Protein AF-A0A956CFT5-F1 (afdb_monomer_lite)

Structure (mmCIF, N/CA/C/O backbone):
data_AF-A0A956CFT5-F1
#
_entry.id   AF-A0A956CFT5-F1
#
loop_
_atom_site.group_PDB
_atom_site.id
_atom_site.type_symbol
_atom_site.label_atom_id
_atom_site.label_alt_id
_atom_site.label_comp_id
_atom_site.label_asym_id
_atom_site.label_entity_id
_atom_site.label_seq_id
_atom_site.pdbx_PDB_ins_code
_atom_site.Cartn_x
_atom_site.Cartn_y
_atom_site.Cartn_z
_atom_site.occupancy
_atom_site.B_iso_or_equiv
_atom_site.auth_seq_id
_atom_site.auth_comp_id
_atom_site.auth_asym_id
_atom_site.auth_atom_id
_atom_site.pdbx_PDB_model_num
ATOM 1 N N . MET A 1 1 ? 71.620 28.939 45.211 1.00 39.12 1 MET A N 1
ATOM 2 C CA . MET A 1 1 ? 72.894 28.259 44.892 1.00 39.12 1 MET A CA 1
ATOM 3 C C . MET A 1 1 ? 72.679 27.298 43.719 1.00 39.12 1 MET A C 1
ATOM 5 O O . MET A 1 1 ? 71.856 26.407 43.816 1.00 39.12 1 MET A O 1
ATOM 9 N N . THR A 1 2 ? 73.331 27.603 42.591 1.00 39.38 2 THR A N 1
ATOM 10 C CA . THR A 1 2 ? 73.933 26.722 41.553 1.00 39.38 2 THR A CA 1
ATOM 11 C C . THR A 1 2 ? 73.369 25.329 41.174 1.00 39.38 2 THR A C 1
ATOM 13 O O . THR A 1 2 ? 73.430 24.414 41.980 1.00 39.38 2 THR A O 1
ATOM 16 N N . LYS A 1 3 ? 73.064 25.194 39.857 1.00 40.56 3 LYS A N 1
ATOM 17 C CA . LYS A 1 3 ? 73.372 24.129 38.839 1.00 40.56 3 LYS A CA 1
ATOM 18 C C . LYS A 1 3 ? 73.088 22.643 39.191 1.00 40.56 3 LYS A C 1
ATOM 20 O O . LYS A 1 3 ? 73.521 22.166 40.221 1.00 40.56 3 LYS A O 1
ATOM 25 N N . LYS A 1 4 ? 72.547 21.799 38.286 1.00 40.00 4 LYS A N 1
ATOM 26 C CA . LYS A 1 4 ? 73.191 21.368 37.018 1.00 40.00 4 LYS A CA 1
ATOM 27 C C . LYS A 1 4 ? 72.292 20.419 36.170 1.00 40.00 4 LYS A C 1
ATOM 29 O O . LYS A 1 4 ? 71.708 19.519 36.747 1.00 40.00 4 LYS A O 1
ATOM 34 N N . SER A 1 5 ? 72.346 20.591 34.831 1.00 38.38 5 SER A N 1
ATOM 35 C CA . SER A 1 5 ? 72.225 19.630 33.681 1.00 38.38 5 SER A CA 1
ATOM 36 C C . SER A 1 5 ? 71.056 18.628 33.572 1.00 38.38 5 SER A C 1
ATOM 38 O O . SER A 1 5 ? 70.569 18.142 34.569 1.00 38.38 5 SER A O 1
ATOM 40 N N . ALA A 1 6 ? 70.647 18.100 32.409 1.00 41.47 6 ALA A N 1
ATOM 41 C CA . ALA A 1 6 ? 70.744 18.426 30.978 1.00 41.47 6 ALA A CA 1
ATOM 42 C C . ALA A 1 6 ? 69.956 17.342 30.189 1.00 41.47 6 ALA A C 1
ATOM 44 O O . ALA A 1 6 ? 69.995 16.177 30.564 1.00 41.47 6 ALA A O 1
ATOM 45 N N . ARG A 1 7 ? 69.414 17.737 29.021 1.00 32.84 7 ARG A N 1
ATOM 46 C CA . ARG A 1 7 ? 69.274 16.958 27.762 1.00 32.84 7 ARG A CA 1
ATOM 47 C C . ARG A 1 7 ? 68.104 15.960 27.591 1.00 32.84 7 ARG A C 1
ATOM 49 O O . ARG A 1 7 ? 68.035 14.938 28.255 1.00 32.84 7 ARG A O 1
ATOM 56 N N . GLY A 1 8 ? 67.307 16.193 26.534 1.00 30.38 8 GLY A N 1
ATOM 57 C CA . GLY A 1 8 ? 66.560 15.144 25.819 1.00 30.38 8 GLY A CA 1
ATOM 58 C C . GLY A 1 8 ? 65.235 15.572 25.166 1.00 30.38 8 GLY A C 1
ATOM 59 O O . GLY A 1 8 ? 64.209 15.488 25.817 1.00 30.38 8 GLY A O 1
ATOM 60 N N . SER A 1 9 ? 65.302 16.023 23.900 1.00 32.00 9 SER A N 1
ATOM 61 C CA . SER A 1 9 ? 64.362 15.902 22.748 1.00 32.00 9 SER A CA 1
ATOM 62 C C . SER A 1 9 ? 62.888 15.480 22.963 1.00 32.00 9 SER A C 1
ATOM 64 O O . SER A 1 9 ? 62.610 14.575 23.726 1.00 32.00 9 SER A O 1
ATOM 66 N N . ALA A 1 10 ? 61.868 15.890 22.200 1.00 35.06 10 ALA A N 1
ATOM 67 C CA . ALA A 1 10 ? 61.675 16.794 21.064 1.00 35.06 10 ALA A CA 1
ATOM 68 C C . ALA A 1 10 ? 60.151 16.864 20.757 1.00 35.06 10 ALA A C 1
ATOM 70 O O . ALA A 1 10 ? 59.384 16.014 21.198 1.00 35.06 10 ALA A O 1
ATOM 71 N N . LYS A 1 11 ? 59.772 17.818 19.889 1.00 31.91 11 LYS A N 1
ATOM 72 C CA . LYS A 1 11 ? 58.482 18.016 19.181 1.00 31.91 11 LYS A CA 1
ATOM 73 C C . LYS A 1 11 ? 57.344 18.721 19.941 1.00 31.91 11 LYS A C 1
ATOM 75 O O . LYS A 1 11 ? 56.428 18.106 20.475 1.00 31.91 11 LYS A O 1
ATOM 80 N N . LYS A 1 12 ? 57.311 20.054 19.791 1.00 34.25 12 LYS A N 1
ATOM 81 C CA . LYS A 1 12 ? 56.093 20.881 19.867 1.00 34.25 12 LYS A CA 1
ATOM 82 C C . LYS A 1 12 ? 55.749 21.475 18.494 1.00 34.25 12 LYS A C 1
ATOM 84 O O . LYS A 1 12 ? 56.611 22.010 17.805 1.00 34.25 12 LYS A O 1
ATOM 89 N N . LYS A 1 13 ? 54.461 21.363 18.149 1.00 35.88 13 LYS A N 1
ATOM 90 C CA . LYS A 1 13 ? 53.711 22.113 17.118 1.00 35.88 13 LYS A CA 1
ATOM 91 C C . LYS A 1 13 ? 53.771 23.625 17.410 1.00 35.88 13 LYS A C 1
ATOM 93 O O . LYS A 1 13 ? 53.845 23.981 18.583 1.00 35.88 13 LYS A O 1
ATOM 98 N N . LYS A 1 14 ? 53.715 24.520 16.410 1.00 36.53 14 LYS A N 1
ATOM 99 C CA . LYS A 1 14 ? 52.543 25.292 15.878 1.00 36.53 14 LYS A CA 1
ATOM 100 C C . LYS A 1 14 ? 53.122 26.587 15.201 1.00 36.53 14 LYS A C 1
ATOM 102 O O . LYS A 1 14 ? 54.312 26.815 15.380 1.00 36.53 14 LYS A O 1
ATOM 107 N N . PRO A 1 15 ? 52.348 27.532 14.619 1.00 48.38 15 PRO A N 1
ATOM 108 C CA . PRO A 1 15 ? 51.483 27.495 13.432 1.00 48.38 15 PRO A CA 1
ATOM 109 C C . PRO A 1 15 ? 51.755 28.692 12.458 1.00 48.38 15 PRO A C 1
ATOM 111 O O . PRO A 1 15 ? 52.671 29.476 12.659 1.00 48.38 15 PRO A O 1
ATOM 114 N N . ALA A 1 16 ? 50.840 28.861 11.494 1.00 36.28 16 ALA A N 1
ATOM 115 C CA . ALA A 1 16 ? 50.383 30.114 10.866 1.00 36.28 16 ALA A CA 1
ATOM 116 C C . ALA A 1 16 ? 51.159 30.737 9.685 1.00 36.28 16 ALA A C 1
ATOM 118 O O . ALA A 1 16 ? 52.379 30.741 9.590 1.00 36.28 16 ALA A O 1
ATOM 119 N N . ALA A 1 17 ? 50.334 31.235 8.761 1.00 41.50 17 ALA A N 1
ATOM 120 C CA . ALA A 1 17 ? 50.618 31.730 7.426 1.00 41.50 17 ALA A CA 1
ATOM 121 C C . ALA A 1 17 ? 51.340 33.085 7.394 1.00 41.50 17 ALA A C 1
ATOM 123 O O . ALA A 1 17 ? 51.131 33.934 8.255 1.00 41.50 17 ALA A O 1
ATOM 124 N N . GLY A 1 18 ? 52.089 33.317 6.313 1.00 30.23 18 GLY A N 1
ATOM 125 C CA . GLY A 1 18 ? 52.583 34.641 5.949 1.00 30.23 18 GLY A CA 1
ATOM 126 C C . GLY A 1 18 ? 53.510 34.620 4.734 1.00 30.23 18 GLY A C 1
ATOM 127 O O . GLY A 1 18 ? 54.616 34.108 4.814 1.00 30.23 18 GLY A O 1
ATOM 128 N N . GLY A 1 19 ? 53.053 35.212 3.627 1.00 30.48 19 GLY A N 1
ATOM 129 C CA . GLY A 1 19 ? 53.890 36.045 2.753 1.00 30.48 19 GLY A CA 1
ATOM 130 C C . GLY A 1 19 ? 54.951 35.390 1.857 1.00 30.48 19 GLY A C 1
ATOM 131 O O . GLY A 1 19 ? 56.054 35.069 2.275 1.00 30.48 19 GLY A O 1
ATOM 132 N N . ALA A 1 20 ? 54.618 35.334 0.568 1.00 35.81 20 ALA A N 1
ATOM 133 C CA . ALA A 1 20 ? 55.475 35.266 -0.619 1.00 35.81 20 ALA A CA 1
ATOM 134 C C . ALA A 1 20 ? 56.958 35.686 -0.477 1.00 35.81 20 ALA A C 1
ATOM 136 O O . ALA A 1 20 ? 57.240 36.817 -0.099 1.00 35.81 20 ALA A O 1
ATOM 137 N N . LYS A 1 21 ? 57.895 34.870 -0.992 1.00 33.78 21 LYS A N 1
ATOM 138 C CA . LYS A 1 21 ? 58.578 35.052 -2.301 1.00 33.78 21 LYS A CA 1
ATOM 139 C C . LYS A 1 21 ? 59.706 34.018 -2.481 1.00 33.78 21 LYS A C 1
ATOM 141 O O . LYS A 1 21 ? 60.405 33.681 -1.538 1.00 33.78 21 LYS A O 1
ATOM 146 N N . LYS A 1 22 ? 59.927 33.636 -3.745 1.00 35.88 22 LYS A N 1
ATOM 147 C CA . LYS A 1 22 ? 61.054 32.860 -4.311 1.00 35.88 22 LYS A CA 1
ATOM 148 C C . LYS A 1 22 ? 61.059 31.340 -4.085 1.00 35.88 22 LYS A C 1
ATOM 150 O O . LYS A 1 22 ? 61.805 30.801 -3.278 1.00 35.88 22 LYS A O 1
ATOM 155 N N . ARG A 1 23 ? 60.365 30.641 -4.988 1.00 34.22 23 ARG A N 1
ATOM 156 C CA . ARG A 1 23 ? 60.845 29.373 -5.557 1.00 34.22 23 ARG A CA 1
ATOM 157 C C . ARG A 1 23 ? 60.864 29.479 -7.086 1.00 34.22 23 ARG A C 1
ATOM 159 O O . ARG A 1 23 ? 59.848 29.298 -7.742 1.00 34.22 23 ARG A O 1
ATOM 166 N N . ALA A 1 24 ? 62.032 29.818 -7.629 1.00 36.50 24 ALA A N 1
ATOM 167 C CA . ALA A 1 24 ? 62.519 29.220 -8.874 1.00 36.50 24 ALA A CA 1
ATOM 168 C C . ALA A 1 24 ? 62.968 27.792 -8.501 1.00 36.50 24 ALA A C 1
ATOM 170 O O . ALA A 1 24 ? 63.437 27.607 -7.381 1.00 36.50 24 ALA A O 1
ATOM 171 N N . SER A 1 25 ? 62.840 26.720 -9.273 1.00 35.62 25 SER A N 1
ATOM 172 C CA . SER A 1 25 ? 62.656 26.422 -10.702 1.00 35.62 25 SER A CA 1
ATOM 173 C C . SER A 1 25 ? 62.246 24.919 -10.731 1.00 35.62 25 SER A C 1
ATOM 175 O O . SER A 1 25 ? 62.555 24.200 -9.788 1.00 35.62 25 SER A O 1
ATOM 177 N N . LYS A 1 26 ? 61.501 24.314 -11.661 1.00 38.38 26 LYS A N 1
ATOM 178 C CA . LYS A 1 26 ? 61.215 24.524 -13.082 1.00 38.38 26 LYS A CA 1
ATOM 179 C C . LYS A 1 26 ? 59.723 24.266 -13.340 1.00 38.38 26 LYS A C 1
ATOM 181 O O . LYS A 1 26 ? 59.181 23.246 -12.926 1.00 38.38 26 LYS A O 1
ATOM 186 N N . ALA A 1 27 ? 59.103 25.198 -14.050 1.00 35.38 27 ALA A N 1
ATOM 187 C CA . ALA A 1 27 ? 57.767 25.101 -14.608 1.00 35.38 27 ALA A CA 1
ATOM 188 C C . ALA A 1 27 ? 57.823 24.552 -16.044 1.00 35.38 27 ALA A C 1
ATOM 190 O O . ALA A 1 27 ? 58.737 24.885 -16.796 1.00 35.38 27 ALA A O 1
ATOM 191 N N . ALA A 1 28 ? 56.802 23.790 -16.423 1.00 37.44 28 ALA A N 1
ATOM 192 C CA . ALA A 1 28 ? 56.211 23.815 -17.761 1.00 37.44 28 ALA A CA 1
ATOM 193 C C . ALA A 1 28 ? 54.685 23.845 -17.534 1.00 37.44 28 ALA A C 1
ATOM 195 O O . ALA A 1 28 ? 54.055 22.814 -17.345 1.00 37.44 28 ALA A O 1
ATOM 196 N N . THR A 1 29 ? 54.141 24.978 -17.089 1.00 38.81 29 THR A N 1
ATOM 197 C CA . THR A 1 29 ? 53.599 26.070 -17.918 1.00 38.81 29 THR A CA 1
ATOM 198 C C . THR A 1 29 ? 52.351 25.639 -18.683 1.00 38.81 29 THR A C 1
ATOM 200 O O . THR A 1 29 ? 52.402 25.192 -19.824 1.00 38.81 29 THR A O 1
ATOM 203 N N . ALA A 1 30 ? 51.205 25.856 -18.038 1.00 54.22 30 ALA A N 1
ATOM 204 C CA . ALA A 1 30 ? 49.994 26.213 -18.751 1.00 54.22 30 ALA A CA 1
ATOM 205 C C . ALA A 1 30 ? 50.189 27.574 -19.449 1.00 54.22 30 ALA A C 1
ATOM 207 O O . ALA A 1 30 ? 50.801 28.475 -18.878 1.00 54.22 30 ALA A O 1
ATOM 208 N N . LYS A 1 31 ? 49.552 27.695 -20.621 1.00 44.44 31 LYS A N 1
ATOM 209 C CA . LYS A 1 31 ? 49.334 28.861 -21.501 1.00 44.44 31 LYS A CA 1
ATOM 210 C C . LYS A 1 31 ? 50.243 29.030 -22.726 1.00 44.44 31 LYS A C 1
ATOM 212 O O . LYS A 1 31 ? 51.443 29.238 -22.635 1.00 44.44 31 LYS A O 1
ATOM 217 N N . ALA A 1 32 ? 49.507 29.147 -23.835 1.00 46.00 32 ALA A N 1
ATOM 218 C CA . ALA A 1 32 ? 49.791 29.871 -25.067 1.00 46.00 32 ALA A CA 1
ATOM 219 C C . ALA A 1 32 ? 50.786 29.222 -26.035 1.00 46.00 32 ALA A C 1
ATOM 221 O O . ALA A 1 32 ? 51.991 29.418 -25.974 1.00 46.00 32 ALA A O 1
ATOM 222 N N . GLY A 1 33 ? 50.218 28.525 -27.019 1.00 39.00 33 GLY A N 1
ATOM 223 C CA . GLY A 1 33 ? 50.943 28.045 -28.184 1.00 39.00 33 GLY A CA 1
ATOM 224 C C . GLY A 1 33 ? 50.014 27.739 -29.349 1.00 39.00 33 GLY A C 1
ATOM 225 O O . GLY A 1 33 ? 50.091 26.663 -29.926 1.00 39.00 33 GLY A O 1
ATOM 226 N N . ALA A 1 34 ? 49.148 28.683 -29.725 1.00 55.06 34 ALA A N 1
ATOM 227 C CA . ALA A 1 34 ? 48.553 28.739 -31.063 1.00 55.06 34 ALA A CA 1
ATOM 228 C C . ALA A 1 34 ? 49.637 29.025 -32.132 1.00 55.06 34 ALA A C 1
ATOM 230 O O . ALA A 1 34 ? 49.542 29.987 -32.888 1.00 55.06 34 ALA A O 1
ATOM 231 N N . ARG A 1 35 ? 50.722 28.242 -32.135 1.00 54.44 35 ARG A N 1
ATOM 232 C CA . ARG A 1 35 ? 51.881 28.339 -33.030 1.00 54.44 35 ARG A CA 1
ATOM 233 C C . ARG A 1 35 ? 52.534 26.959 -33.122 1.00 54.44 35 ARG A C 1
ATOM 235 O O . ARG A 1 35 ? 53.519 26.699 -32.442 1.00 54.44 35 ARG A O 1
ATOM 242 N N . GLY A 1 36 ? 51.955 26.055 -33.913 1.00 54.25 36 GLY A N 1
ATOM 243 C CA . GLY A 1 36 ? 52.633 24.793 -34.227 1.00 54.25 36 GLY A CA 1
ATOM 244 C C . GLY A 1 36 ? 51.762 23.637 -34.705 1.00 54.25 36 GLY A C 1
ATOM 245 O O . GLY A 1 36 ? 52.290 22.734 -35.344 1.00 54.25 36 GLY A O 1
ATOM 246 N N . THR A 1 37 ? 50.443 23.639 -34.483 1.00 55.69 37 THR A N 1
ATOM 247 C CA . THR A 1 37 ? 49.596 22.719 -35.250 1.00 55.69 37 THR A CA 1
ATOM 248 C C . THR A 1 37 ? 49.530 23.246 -36.673 1.00 55.69 37 THR A C 1
ATOM 250 O O . THR A 1 37 ? 48.948 24.300 -36.933 1.00 55.69 37 THR A O 1
ATOM 253 N N . ALA A 1 38 ? 50.190 22.531 -37.589 1.00 58.69 38 ALA A N 1
ATOM 254 C CA . ALA A 1 38 ? 50.123 22.820 -39.012 1.00 58.69 38 ALA A CA 1
ATOM 255 C C . ALA A 1 38 ? 48.646 23.043 -39.396 1.00 58.69 38 ALA A C 1
ATOM 257 O O . ALA A 1 38 ? 47.797 22.265 -38.946 1.00 58.69 38 ALA A O 1
ATOM 258 N N . PRO A 1 39 ? 48.305 24.071 -40.193 1.00 58.59 39 PRO A N 1
ATOM 259 C CA . PRO A 1 39 ? 46.919 24.431 -40.508 1.00 58.59 39 PRO A CA 1
ATOM 260 C C . PRO A 1 39 ? 46.055 23.246 -40.971 1.00 58.59 39 PRO A C 1
ATOM 262 O O . PRO A 1 39 ? 44.858 23.203 -40.703 1.00 58.59 39 PRO A O 1
ATOM 265 N N . TRP A 1 40 ? 46.671 22.242 -41.600 1.00 58.38 40 TRP A N 1
ATOM 266 C CA . TRP A 1 40 ? 46.076 20.938 -41.895 1.00 58.38 40 TRP A CA 1
ATOM 267 C C . TRP A 1 40 ? 45.468 20.269 -40.664 1.00 58.38 40 TRP A C 1
ATOM 269 O O . TRP A 1 40 ? 44.311 19.875 -40.717 1.00 58.38 40 TRP A O 1
ATOM 279 N N . VAL A 1 41 ? 46.217 20.084 -39.576 1.00 62.16 41 VAL A N 1
ATOM 280 C CA . VAL A 1 41 ? 45.814 19.258 -38.423 1.00 62.16 41 VAL A CA 1
ATOM 281 C C . VAL A 1 41 ? 44.603 19.863 -37.723 1.00 62.16 41 VAL A C 1
ATOM 283 O O . VAL A 1 41 ? 43.652 19.151 -37.413 1.00 62.16 41 VAL A O 1
ATOM 286 N N . ALA A 1 42 ? 44.586 21.188 -37.562 1.00 63.16 42 ALA A N 1
ATOM 287 C CA . ALA A 1 42 ? 43.420 21.900 -37.049 1.00 63.16 42 ALA A CA 1
ATOM 288 C C . ALA A 1 42 ? 42.211 21.763 -37.991 1.00 63.16 42 ALA A C 1
ATOM 290 O O . ALA A 1 42 ? 41.095 21.538 -37.527 1.00 63.16 42 ALA A O 1
ATOM 291 N N . ARG A 1 43 ? 42.423 21.820 -39.315 1.00 60.44 43 ARG A N 1
ATOM 292 C CA . ARG A 1 43 ? 41.359 21.611 -40.313 1.00 60.44 43 ARG A CA 1
ATOM 293 C C . ARG A 1 43 ? 40.869 20.163 -40.361 1.00 60.44 43 ARG A C 1
ATOM 295 O O . ARG A 1 43 ? 39.677 19.957 -40.533 1.00 60.44 43 ARG A O 1
ATOM 302 N N . HIS A 1 44 ? 41.731 19.171 -40.154 1.00 67.31 44 HIS A N 1
ATOM 303 C CA . HIS A 1 44 ? 41.354 17.757 -40.087 1.00 67.31 44 HIS A CA 1
ATOM 304 C C . HIS A 1 44 ? 40.595 17.444 -38.798 1.00 67.31 44 HIS A C 1
ATOM 306 O O . HIS A 1 44 ? 39.559 16.792 -38.849 1.00 67.31 44 HIS A O 1
ATOM 312 N N . ALA A 1 45 ? 41.047 17.964 -37.654 1.00 64.62 45 ALA A N 1
ATOM 313 C CA . ALA A 1 45 ? 40.331 17.840 -36.387 1.00 64.62 45 ALA A CA 1
ATOM 314 C C . ALA A 1 45 ? 38.963 18.536 -36.447 1.00 64.62 45 ALA A C 1
ATOM 316 O O . ALA A 1 45 ? 37.964 17.965 -36.019 1.00 64.62 45 ALA A O 1
ATOM 317 N N . ALA A 1 46 ? 38.890 19.727 -37.052 1.00 63.66 46 ALA A N 1
ATOM 318 C CA . ALA A 1 46 ? 37.628 20.419 -37.295 1.00 63.66 46 ALA A CA 1
ATOM 319 C C . ALA A 1 46 ? 36.729 19.659 -38.284 1.00 63.66 46 ALA A C 1
ATOM 321 O O . ALA A 1 46 ? 35.524 19.590 -38.063 1.00 63.66 46 ALA A O 1
ATOM 322 N N . LYS A 1 47 ? 37.295 19.039 -39.329 1.00 68.19 47 LYS A N 1
ATOM 323 C CA . LYS A 1 47 ? 36.561 18.215 -40.301 1.00 68.19 47 LYS A CA 1
ATOM 324 C C . LYS A 1 47 ? 35.997 16.950 -39.654 1.00 68.19 47 LYS A C 1
ATOM 326 O O . LYS A 1 47 ? 34.819 16.678 -39.830 1.00 68.19 47 LYS A O 1
ATOM 331 N N . HIS A 1 48 ? 36.773 16.241 -38.835 1.00 68.38 48 HIS A N 1
ATOM 332 C CA . HIS A 1 48 ? 36.291 15.074 -38.091 1.00 68.38 48 HIS A CA 1
ATOM 333 C C . HIS A 1 48 ? 35.285 15.449 -36.994 1.00 68.38 48 HIS A C 1
ATOM 335 O O . HIS A 1 48 ? 34.309 14.733 -36.791 1.00 68.38 48 HIS A O 1
ATOM 341 N N . ALA A 1 49 ? 35.462 16.590 -36.320 1.00 63.22 49 ALA A N 1
ATOM 342 C CA . ALA A 1 49 ? 34.484 17.100 -35.360 1.00 63.22 49 ALA A CA 1
ATOM 343 C C . ALA A 1 49 ? 33.175 17.532 -36.046 1.00 63.22 49 ALA A C 1
ATOM 345 O O . ALA A 1 49 ? 32.092 17.297 -35.510 1.00 63.22 49 ALA A O 1
ATOM 346 N N . ALA A 1 50 ? 33.257 18.127 -37.238 1.00 61.38 50 ALA A N 1
ATOM 347 C CA . ALA A 1 50 ? 32.098 18.469 -38.056 1.00 61.38 50 ALA A CA 1
ATOM 348 C C . ALA A 1 50 ? 31.402 17.215 -38.607 1.00 61.38 50 ALA A C 1
ATOM 350 O O . ALA A 1 50 ? 30.182 17.137 -38.549 1.00 61.38 50 ALA A O 1
ATOM 351 N N . GLU A 1 51 ? 32.152 16.204 -39.049 1.00 58.53 51 GLU A N 1
ATOM 352 C CA . GLU A 1 51 ? 31.625 14.926 -39.546 1.00 58.53 51 GLU A CA 1
ATOM 353 C C . GLU A 1 51 ? 30.963 14.102 -38.425 1.00 58.53 51 GLU A C 1
ATOM 355 O O . GLU A 1 51 ? 29.906 13.503 -38.622 1.00 58.53 51 GLU A O 1
ATOM 360 N N . ALA A 1 52 ? 31.520 14.135 -37.209 1.00 59.28 52 ALA A N 1
ATOM 361 C CA . ALA A 1 52 ? 30.902 13.537 -36.025 1.00 59.28 52 ALA A CA 1
ATOM 362 C C . ALA A 1 52 ? 29.601 14.254 -35.628 1.00 59.28 52 ALA A C 1
ATOM 364 O O . ALA A 1 52 ? 28.626 13.596 -35.270 1.00 59.28 52 ALA A O 1
ATOM 365 N N . ARG A 1 53 ? 29.555 15.591 -35.734 1.00 60.16 53 ARG A N 1
ATOM 366 C CA . ARG A 1 53 ? 28.322 16.370 -35.525 1.00 60.16 53 ARG A CA 1
ATOM 367 C C . ARG A 1 53 ? 27.289 16.079 -36.612 1.00 60.16 53 ARG A C 1
ATOM 369 O O . ARG A 1 53 ? 26.143 15.829 -36.270 1.00 60.16 53 ARG A O 1
ATOM 376 N N . GLN A 1 54 ? 27.701 15.996 -37.878 1.00 59.38 54 GLN A N 1
ATOM 377 C CA . GLN A 1 54 ? 26.828 15.683 -39.015 1.00 59.38 54 GLN A CA 1
ATOM 378 C C . GLN A 1 54 ? 26.211 14.282 -38.923 1.00 59.38 54 GLN A C 1
ATOM 380 O O . GLN A 1 54 ? 25.027 14.126 -39.210 1.00 59.38 54 GLN A O 1
ATOM 385 N N . ARG A 1 55 ? 26.954 13.272 -38.448 1.00 59.97 55 ARG A N 1
ATOM 386 C CA . ARG A 1 55 ? 26.389 11.936 -38.170 1.00 59.97 55 ARG A CA 1
ATOM 387 C C . ARG A 1 55 ? 25.408 11.918 -36.998 1.00 59.97 55 ARG A C 1
ATOM 389 O O . ARG A 1 55 ? 24.562 11.033 -36.952 1.00 59.97 55 ARG A O 1
ATOM 396 N N . ASN A 1 56 ? 25.526 12.858 -36.062 1.00 60.25 56 ASN A N 1
ATOM 397 C CA . ASN A 1 56 ? 24.625 12.968 -34.914 1.00 60.25 56 ASN A CA 1
ATOM 398 C C . ASN A 1 56 ? 23.368 13.802 -35.236 1.00 60.25 56 ASN A C 1
ATOM 400 O O . ASN A 1 56 ? 22.350 13.643 -34.573 1.00 60.25 56 ASN A O 1
ATOM 404 N N . THR A 1 57 ? 23.434 14.683 -36.244 1.00 61.09 57 THR A N 1
ATOM 405 C CA . THR A 1 57 ? 22.316 15.541 -36.685 1.00 61.09 57 THR A CA 1
ATOM 406 C C . THR A 1 57 ? 21.549 15.008 -37.894 1.00 61.09 57 THR A C 1
ATOM 408 O O . THR A 1 57 ? 20.473 15.520 -38.187 1.00 61.09 57 THR A O 1
ATOM 411 N N . ALA A 1 58 ? 22.075 14.025 -38.629 1.00 60.12 58 ALA A N 1
ATOM 412 C CA . ALA A 1 58 ? 21.350 13.424 -39.745 1.00 60.12 58 ALA A CA 1
ATOM 413 C C . ALA A 1 58 ? 20.183 12.552 -39.229 1.00 60.12 58 ALA A C 1
ATOM 415 O O . ALA A 1 58 ? 20.410 11.699 -38.364 1.00 60.12 58 ALA A O 1
ATOM 416 N N . PRO A 1 59 ? 18.950 12.726 -39.743 1.00 59.59 59 PRO A N 1
ATOM 417 C CA . PRO A 1 59 ? 17.831 11.862 -39.390 1.00 59.59 59 PRO A CA 1
ATOM 418 C C . PRO A 1 59 ? 18.105 10.429 -39.859 1.00 59.59 59 PRO A C 1
ATOM 420 O O . PRO A 1 59 ? 18.627 10.193 -40.950 1.00 59.59 59 PRO A O 1
ATOM 423 N N . ILE A 1 60 ? 17.799 9.469 -38.988 1.00 56.81 60 ILE A N 1
ATOM 424 C CA . ILE A 1 60 ? 18.164 8.061 -39.157 1.00 56.81 60 ILE A CA 1
ATOM 425 C C . ILE A 1 60 ? 17.413 7.479 -40.365 1.00 56.81 60 ILE A C 1
ATOM 427 O O . ILE A 1 60 ? 16.203 7.684 -40.474 1.00 56.81 60 ILE A O 1
ATOM 431 N N . PRO A 1 61 ? 18.080 6.705 -41.241 1.00 58.41 61 PRO A N 1
ATOM 432 C CA . PRO A 1 61 ? 17.396 5.990 -42.307 1.00 58.41 61 PRO A CA 1
ATOM 433 C C . PRO A 1 61 ? 16.363 5.010 -41.717 1.00 58.41 61 PRO A C 1
ATOM 435 O O . PRO A 1 61 ? 16.733 4.180 -40.869 1.00 58.41 61 PRO A O 1
ATOM 438 N N . PRO A 1 62 ? 15.086 5.078 -42.135 1.00 49.50 62 PRO A N 1
ATOM 439 C CA . PRO A 1 62 ? 14.063 4.144 -41.680 1.00 49.50 62 PRO A CA 1
ATOM 440 C C . PRO A 1 62 ? 14.455 2.715 -42.087 1.00 49.50 62 PRO A C 1
ATOM 442 O O . PRO A 1 62 ? 14.796 2.466 -43.240 1.00 49.50 62 PRO A O 1
ATOM 445 N N . GLY A 1 63 ? 14.455 1.785 -41.126 1.00 56.62 63 GLY A N 1
ATOM 446 C CA . GLY A 1 63 ? 14.783 0.368 -41.354 1.00 56.62 63 GLY A CA 1
ATOM 447 C C . GLY A 1 63 ? 16.164 -0.105 -40.875 1.00 56.62 63 GLY A C 1
ATOM 448 O O . GLY A 1 63 ? 16.483 -1.281 -41.023 1.00 56.62 63 GLY A O 1
ATOM 449 N N . SER A 1 64 ? 16.993 0.750 -40.263 1.00 64.88 64 SER A N 1
ATOM 450 C CA . SER A 1 64 ? 18.240 0.286 -39.625 1.00 64.88 64 SER A CA 1
ATOM 451 C C . SER A 1 64 ? 17.978 -0.399 -38.271 1.00 64.88 64 SER A C 1
ATOM 453 O O . SER A 1 64 ? 17.154 0.064 -37.489 1.00 64.88 64 SER A O 1
ATOM 455 N N . ALA A 1 65 ? 18.726 -1.459 -37.930 1.00 54.38 65 ALA A N 1
ATOM 456 C CA . ALA A 1 65 ? 18.601 -2.186 -36.650 1.00 54.38 65 ALA A CA 1
ATOM 457 C C . ALA A 1 65 ? 18.792 -1.301 -35.397 1.00 54.38 65 ALA A C 1
ATOM 459 O O . ALA A 1 65 ? 18.359 -1.643 -34.302 1.00 54.38 65 ALA A O 1
ATOM 460 N N . ARG A 1 66 ? 19.418 -0.126 -35.550 1.00 49.41 66 ARG A N 1
ATOM 461 C CA . ARG A 1 66 ? 19.543 0.886 -34.490 1.00 49.41 66 ARG A CA 1
ATOM 462 C C . ARG A 1 66 ? 18.260 1.684 -34.240 1.00 49.41 66 ARG A C 1
ATOM 464 O O . ARG A 1 66 ? 18.156 2.279 -33.172 1.00 49.41 66 ARG A O 1
ATOM 471 N N . ALA A 1 67 ? 17.316 1.692 -35.180 1.00 52.09 67 ALA A N 1
ATOM 472 C CA . ALA A 1 67 ? 16.014 2.337 -35.025 1.00 52.09 67 ALA A CA 1
ATOM 473 C C . ALA A 1 67 ? 15.065 1.525 -34.125 1.00 52.09 67 ALA A C 1
ATOM 475 O O . ALA A 1 67 ? 14.233 2.107 -33.445 1.00 52.09 67 ALA A O 1
ATOM 476 N N . THR A 1 68 ? 15.222 0.199 -34.066 1.00 55.12 68 THR A N 1
ATOM 477 C CA . THR A 1 68 ? 14.382 -0.694 -33.247 1.00 55.12 68 THR A CA 1
ATOM 478 C C .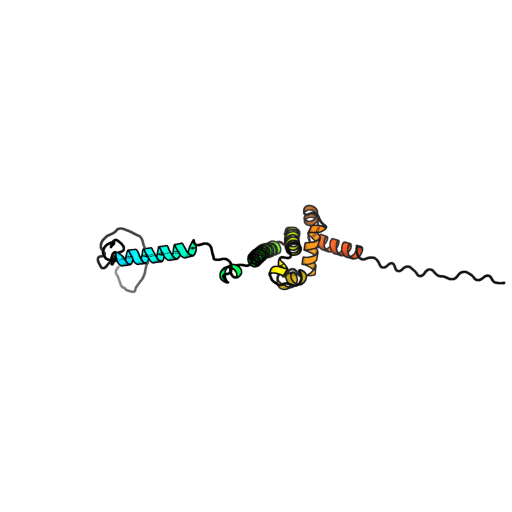 THR A 1 68 ? 15.032 -1.146 -31.936 1.00 55.12 68 THR A C 1
ATOM 480 O O . THR A 1 68 ? 14.318 -1.552 -31.024 1.00 55.12 68 THR A O 1
ATOM 483 N N . LEU A 1 69 ? 16.364 -1.068 -31.791 1.00 52.34 69 LEU A N 1
ATOM 484 C CA . LEU A 1 69 ? 17.060 -1.506 -30.566 1.00 52.34 69 LEU A CA 1
ATOM 485 C C . LEU A 1 69 ? 17.194 -0.440 -29.471 1.00 52.34 69 LEU A C 1
ATOM 487 O O . LEU A 1 69 ? 17.505 -0.784 -28.329 1.00 52.34 69 LEU A O 1
ATOM 491 N N . ARG A 1 70 ? 17.034 0.852 -29.777 1.00 56.84 70 ARG A N 1
ATOM 492 C CA . ARG A 1 70 ? 17.435 1.916 -28.844 1.00 56.84 70 ARG A CA 1
ATOM 493 C C . ARG A 1 70 ? 16.287 2.433 -27.982 1.00 56.84 70 ARG A C 1
ATOM 495 O O . ARG A 1 70 ? 16.037 3.624 -27.966 1.00 56.84 70 ARG A O 1
ATOM 502 N N . VAL A 1 71 ? 15.745 1.538 -27.159 1.00 61.03 71 VAL A N 1
ATOM 503 C CA . VAL A 1 71 ? 14.730 1.770 -26.114 1.00 61.03 71 VAL A CA 1
ATOM 504 C C . VAL A 1 71 ? 13.312 1.484 -26.615 1.00 61.03 71 VAL A C 1
ATOM 506 O O . VAL A 1 71 ? 12.691 2.339 -27.239 1.00 61.03 71 VAL A O 1
ATOM 509 N N . PRO A 1 72 ? 12.770 0.278 -26.360 1.00 61.81 72 PRO A N 1
ATOM 510 C CA . PRO A 1 72 ? 11.336 0.096 -26.508 1.00 61.81 72 PRO A CA 1
ATOM 511 C C . PRO A 1 72 ? 10.667 1.017 -25.483 1.00 61.81 72 PRO A C 1
ATOM 513 O O . PRO A 1 72 ? 11.065 0.999 -24.325 1.00 61.81 72 PRO A O 1
ATOM 516 N N . GLU A 1 73 ? 9.656 1.793 -25.868 1.00 62.62 73 GLU A N 1
ATOM 517 C CA . GLU A 1 73 ? 8.879 2.658 -24.954 1.00 62.62 73 GLU A CA 1
ATOM 518 C C . GLU A 1 73 ? 8.433 1.901 -23.685 1.00 62.62 73 GLU A C 1
ATOM 520 O O . GLU A 1 73 ? 8.421 2.431 -22.576 1.00 62.62 73 GLU A O 1
ATOM 525 N N . LYS A 1 74 ? 8.188 0.591 -23.825 1.00 70.00 74 LYS A N 1
ATOM 526 C CA . LYS A 1 74 ? 7.912 -0.332 -22.716 1.00 70.00 74 LYS A CA 1
ATOM 527 C C . LYS A 1 74 ? 9.024 -0.384 -21.660 1.00 70.00 74 LYS A C 1
ATOM 529 O O . LYS A 1 74 ? 8.723 -0.540 -20.484 1.00 70.00 74 LYS A O 1
ATOM 534 N N . ALA A 1 75 ? 10.296 -0.267 -22.042 1.00 78.00 75 ALA A N 1
ATOM 535 C CA . ALA A 1 75 ? 11.417 -0.263 -21.104 1.00 78.00 75 ALA A CA 1
ATOM 536 C C . ALA A 1 75 ? 11.459 1.005 -20.249 1.00 78.00 75 ALA A C 1
ATOM 538 O O . ALA A 1 75 ? 11.868 0.918 -19.094 1.00 78.00 75 ALA A O 1
ATOM 539 N N . ASP A 1 76 ? 11.043 2.155 -20.773 1.00 82.38 76 ASP A N 1
ATOM 540 C CA . ASP A 1 76 ? 10.997 3.382 -19.975 1.00 82.38 76 ASP A CA 1
ATOM 541 C C . ASP A 1 76 ? 9.834 3.342 -18.982 1.00 82.38 76 ASP A C 1
ATOM 543 O O . ASP A 1 76 ? 10.057 3.579 -17.798 1.00 82.38 76 ASP A O 1
ATOM 547 N N . LEU A 1 77 ? 8.662 2.849 -19.398 1.00 85.56 77 LEU A N 1
ATOM 548 C CA . LEU A 1 77 ? 7.540 2.580 -18.486 1.00 85.56 77 LEU A CA 1
ATOM 549 C C . LEU A 1 77 ? 7.915 1.595 -17.365 1.00 85.56 77 LEU A C 1
ATOM 551 O O . LEU A 1 77 ? 7.540 1.779 -16.207 1.00 85.56 77 LEU A O 1
ATOM 555 N N . ILE A 1 78 ? 8.680 0.544 -17.680 1.00 86.25 78 ILE A N 1
ATOM 556 C CA . ILE A 1 78 ? 9.160 -0.413 -16.671 1.00 86.25 78 ILE A CA 1
ATOM 557 C C . ILE A 1 78 ? 10.127 0.267 -15.696 1.00 86.25 78 ILE A C 1
ATOM 559 O O . ILE A 1 78 ? 10.011 0.066 -14.488 1.00 86.25 78 ILE A O 1
ATOM 563 N N . LYS A 1 79 ? 11.062 1.092 -16.183 1.00 88.50 79 LYS A N 1
ATOM 564 C CA . LYS A 1 79 ? 11.987 1.835 -15.311 1.00 88.50 79 LYS A CA 1
ATOM 565 C C . LYS A 1 79 ? 11.248 2.808 -14.402 1.00 88.50 79 LYS A C 1
ATOM 567 O O . LYS A 1 79 ? 11.592 2.894 -13.227 1.00 88.50 79 LYS A O 1
ATOM 572 N N . GLU A 1 80 ? 10.246 3.510 -14.920 1.00 91.50 80 GLU A N 1
ATOM 573 C CA . GLU A 1 80 ? 9.404 4.414 -14.135 1.00 91.50 80 GLU A CA 1
ATOM 574 C C . GLU A 1 80 ? 8.677 3.661 -13.021 1.00 91.50 80 GLU A C 1
ATOM 576 O O . GLU A 1 80 ? 8.767 4.059 -11.860 1.00 91.50 80 GLU A O 1
ATOM 581 N N . ARG A 1 81 ? 8.051 2.517 -13.332 1.00 91.56 81 ARG A N 1
ATOM 582 C CA . ARG A 1 81 ? 7.393 1.665 -12.327 1.00 91.56 81 ARG A CA 1
ATOM 583 C C . ARG A 1 81 ? 8.370 1.125 -11.283 1.00 91.56 81 ARG A C 1
ATOM 585 O O . ARG A 1 81 ? 8.059 1.130 -10.095 1.00 91.56 81 ARG A O 1
ATOM 592 N N . ILE A 1 82 ? 9.567 0.701 -11.692 1.00 91.44 82 ILE A N 1
ATOM 593 C CA . ILE A 1 82 ? 10.619 0.260 -10.761 1.00 91.44 82 ILE A CA 1
ATOM 594 C C . ILE A 1 82 ? 11.073 1.423 -9.867 1.00 91.44 82 ILE A C 1
ATOM 596 O O . ILE A 1 82 ? 11.248 1.240 -8.662 1.00 91.44 82 ILE A O 1
ATOM 600 N N . GLY A 1 83 ? 11.240 2.621 -10.431 1.00 93.44 83 GLY A N 1
ATOM 601 C CA . GLY A 1 83 ? 11.576 3.830 -9.681 1.00 93.44 83 GLY A CA 1
ATOM 602 C C . GLY A 1 83 ? 10.500 4.183 -8.654 1.00 93.44 83 GLY A C 1
ATOM 603 O O . GLY A 1 83 ? 10.816 4.386 -7.482 1.00 93.44 83 GLY A O 1
ATOM 604 N N . ALA A 1 84 ? 9.230 4.168 -9.064 1.00 93.50 84 ALA A N 1
ATOM 605 C CA . ALA A 1 84 ? 8.086 4.386 -8.184 1.00 93.50 84 ALA A CA 1
ATOM 606 C C . ALA A 1 84 ? 8.030 3.348 -7.051 1.00 93.50 84 ALA A C 1
ATOM 608 O O . ALA A 1 84 ? 7.875 3.722 -5.887 1.00 93.50 84 ALA A O 1
ATOM 609 N N . LEU A 1 85 ? 8.254 2.064 -7.361 1.00 94.31 85 LEU A N 1
ATOM 610 C CA . LEU A 1 85 ? 8.325 0.997 -6.361 1.00 94.31 85 LEU A CA 1
ATOM 611 C C . LEU A 1 85 ? 9.444 1.250 -5.344 1.00 94.31 85 LEU A C 1
ATOM 613 O O . LEU A 1 85 ? 9.243 1.073 -4.145 1.00 94.31 85 LEU A O 1
ATOM 617 N N . HIS A 1 86 ? 10.624 1.676 -5.798 1.00 94.38 86 HIS A N 1
ATOM 618 C CA . HIS A 1 86 ? 11.743 1.989 -4.911 1.00 94.38 86 HIS A CA 1
ATOM 619 C C . HIS A 1 86 ? 11.437 3.140 -3.951 1.00 94.38 86 HIS A C 1
ATOM 621 O O . HIS A 1 86 ? 11.762 3.036 -2.765 1.00 94.38 86 HIS A O 1
ATOM 627 N N . THR A 1 87 ? 10.785 4.196 -4.436 1.00 95.50 87 THR A N 1
ATOM 628 C CA . THR A 1 87 ? 10.327 5.310 -3.596 1.00 95.50 87 THR A CA 1
ATOM 629 C C . THR A 1 87 ? 9.313 4.828 -2.559 1.00 95.50 87 THR A C 1
ATOM 631 O O . THR A 1 87 ? 9.520 5.037 -1.364 1.00 95.50 87 THR A O 1
ATOM 634 N N . ALA A 1 88 ? 8.294 4.076 -2.987 1.00 93.81 88 ALA A N 1
ATOM 635 C CA . ALA A 1 88 ? 7.268 3.529 -2.100 1.00 93.81 88 ALA A CA 1
ATOM 636 C C . ALA A 1 88 ? 7.852 2.577 -1.036 1.00 93.81 88 ALA A C 1
ATOM 638 O O . ALA A 1 88 ? 7.487 2.638 0.136 1.00 93.81 88 ALA A O 1
ATOM 639 N N . MET A 1 89 ? 8.833 1.739 -1.393 1.00 93.31 89 MET A N 1
ATOM 640 C CA . MET A 1 89 ? 9.552 0.899 -0.423 1.00 93.31 89 MET A CA 1
ATOM 641 C C . MET A 1 89 ? 10.330 1.731 0.607 1.00 93.31 89 MET A C 1
ATOM 643 O O . MET A 1 89 ? 10.413 1.349 1.777 1.00 93.31 89 MET A O 1
ATOM 647 N N . GLY A 1 90 ? 10.913 2.859 0.193 1.00 93.88 90 GLY A N 1
ATOM 648 C CA . GLY A 1 90 ? 11.560 3.808 1.098 1.00 93.88 90 GLY A CA 1
ATOM 649 C C . GLY A 1 90 ? 10.576 4.393 2.112 1.00 93.88 90 GLY A C 1
ATOM 650 O O . GLY A 1 90 ? 10.856 4.390 3.313 1.00 93.88 90 GLY A O 1
ATOM 651 N N . GLU A 1 91 ? 9.402 4.813 1.638 1.00 93.94 91 GLU A N 1
ATOM 652 C CA . GLU A 1 91 ? 8.308 5.325 2.471 1.00 93.94 91 GLU A CA 1
ATOM 653 C C . GLU A 1 91 ? 7.807 4.270 3.463 1.00 93.94 91 GLU A C 1
ATOM 655 O O . GLU A 1 91 ? 7.731 4.546 4.660 1.00 93.94 91 GLU A O 1
ATOM 660 N N . ILE A 1 92 ? 7.569 3.033 3.013 1.00 93.62 92 ILE A N 1
ATOM 661 C CA . ILE A 1 92 ? 7.141 1.931 3.889 1.00 93.62 92 ILE A CA 1
ATOM 662 C C . ILE A 1 92 ? 8.173 1.682 4.993 1.00 93.62 92 ILE A C 1
ATOM 664 O O . ILE A 1 92 ? 7.812 1.565 6.165 1.00 93.62 92 ILE A O 1
ATOM 668 N N . ARG A 1 93 ? 9.470 1.643 4.661 1.00 93.06 93 ARG A N 1
ATOM 669 C CA . ARG A 1 93 ? 10.534 1.454 5.664 1.00 93.06 93 ARG A CA 1
ATOM 670 C C . ARG A 1 93 ? 10.596 2.597 6.676 1.00 93.06 93 ARG A C 1
ATOM 672 O O . ARG A 1 93 ? 10.937 2.350 7.834 1.00 93.06 93 ARG A O 1
ATOM 679 N N . ALA A 1 94 ? 10.298 3.826 6.260 1.00 93.19 94 ALA A N 1
ATOM 680 C CA . ALA A 1 94 ? 10.235 4.975 7.157 1.00 93.19 94 ALA A CA 1
ATOM 681 C C . ALA A 1 94 ? 9.008 4.896 8.079 1.00 93.19 94 ALA A C 1
ATOM 683 O O . ALA A 1 94 ? 9.158 4.974 9.299 1.00 93.19 94 ALA A O 1
ATOM 684 N N . LEU A 1 95 ? 7.823 4.658 7.512 1.00 92.31 95 LEU A N 1
ATOM 685 C CA . LEU A 1 95 ? 6.554 4.557 8.239 1.00 92.31 95 LEU A CA 1
ATOM 686 C C . LEU A 1 95 ? 6.526 3.371 9.207 1.00 92.31 95 LEU A C 1
ATOM 688 O O . LEU A 1 95 ? 5.976 3.487 10.300 1.00 92.31 95 LEU A O 1
ATOM 692 N N . ARG A 1 96 ? 7.207 2.266 8.878 1.00 91.19 96 ARG A N 1
ATOM 693 C CA . ARG A 1 96 ? 7.350 1.100 9.764 1.00 91.19 96 ARG A CA 1
ATOM 694 C C . ARG A 1 96 ? 7.971 1.451 11.117 1.00 91.19 96 ARG A C 1
ATOM 696 O O . ARG A 1 96 ? 7.625 0.832 12.117 1.00 91.19 96 ARG A O 1
ATOM 703 N N . LYS A 1 97 ? 8.875 2.437 11.176 1.00 91.62 97 LYS A N 1
ATOM 704 C CA . LYS A 1 97 ? 9.498 2.860 12.446 1.00 91.62 97 LYS A CA 1
ATOM 705 C C . LYS A 1 97 ? 8.477 3.458 13.416 1.00 91.62 97 LYS A C 1
ATOM 707 O O . LYS A 1 97 ? 8.641 3.314 14.620 1.00 91.62 97 LYS A O 1
ATOM 712 N N . ASN A 1 98 ? 7.421 4.067 12.880 1.00 89.88 98 ASN A N 1
ATOM 713 C CA . ASN A 1 98 ? 6.335 4.694 13.627 1.00 89.88 98 ASN A CA 1
ATOM 714 C C . ASN A 1 98 ? 5.002 4.022 13.277 1.00 89.88 98 ASN A C 1
ATOM 716 O O . ASN A 1 98 ? 4.018 4.696 12.980 1.00 89.88 98 ASN A O 1
ATOM 720 N N . LEU A 1 99 ? 4.971 2.685 13.273 1.00 87.50 99 LEU A N 1
ATOM 721 C CA . LEU A 1 99 ? 3.824 1.927 12.771 1.00 87.50 99 LEU A CA 1
ATOM 722 C C . LEU A 1 99 ? 2.519 2.281 13.503 1.00 87.50 99 LEU A C 1
ATOM 724 O O . LEU A 1 99 ? 1.473 2.350 12.880 1.00 87.50 99 LEU A O 1
ATOM 728 N N . THR A 1 100 ? 2.567 2.575 14.801 1.00 86.81 100 THR A N 1
ATOM 729 C CA . THR A 1 100 ? 1.373 2.886 15.603 1.00 86.81 100 THR A CA 1
ATOM 730 C C . THR A 1 100 ? 0.626 4.136 15.145 1.00 86.81 100 THR A C 1
ATOM 732 O O . THR A 1 100 ? -0.600 4.155 15.206 1.00 86.81 100 THR A O 1
ATOM 735 N N . THR A 1 101 ? 1.336 5.159 14.668 1.00 88.88 101 THR A N 1
ATOM 736 C CA . THR A 1 101 ? 0.746 6.418 14.183 1.00 88.88 101 THR A CA 1
ATOM 737 C C . THR A 1 101 ? 0.699 6.486 12.659 1.00 88.88 101 THR A C 1
ATOM 739 O O . THR A 1 101 ? -0.171 7.139 12.097 1.00 88.88 101 THR A O 1
ATOM 742 N N . GLY A 1 102 ? 1.614 5.791 11.981 1.00 91.19 102 GLY A N 1
ATOM 743 C CA . GLY A 1 102 ? 1.756 5.786 10.528 1.00 91.19 102 GLY A CA 1
ATOM 744 C C . GLY A 1 102 ? 1.074 4.621 9.810 1.00 91.19 102 GLY A C 1
ATOM 745 O O . GLY A 1 102 ? 1.207 4.538 8.592 1.00 91.19 102 GLY A O 1
ATOM 746 N N . PHE A 1 103 ? 0.370 3.714 10.503 1.00 93.44 103 PHE A N 1
ATOM 747 C CA . PHE A 1 103 ? -0.211 2.519 9.870 1.00 93.44 103 PHE A CA 1
ATOM 748 C C . PHE A 1 103 ? -1.192 2.851 8.740 1.00 93.44 103 PHE A C 1
ATOM 750 O O . PHE A 1 103 ? -1.224 2.136 7.744 1.00 93.44 103 PHE A O 1
ATOM 757 N N . PHE A 1 104 ? -1.967 3.932 8.865 1.00 94.75 104 PHE A N 1
ATOM 758 C CA . PHE A 1 104 ? -2.945 4.310 7.843 1.00 94.75 104 PHE A CA 1
ATOM 759 C C . PHE A 1 104 ? -2.263 4.848 6.578 1.00 94.75 104 PHE A C 1
ATOM 761 O O . PHE A 1 104 ? -2.590 4.440 5.465 1.00 94.75 104 PHE A O 1
ATOM 768 N N . ALA A 1 105 ? -1.244 5.696 6.750 1.00 94.25 105 ALA A N 1
ATOM 769 C CA . ALA A 1 105 ? -0.397 6.148 5.649 1.00 94.25 105 ALA A CA 1
ATOM 770 C C . ALA A 1 105 ? 0.334 4.967 4.990 1.00 94.25 105 ALA A C 1
ATOM 772 O O . ALA A 1 105 ? 0.401 4.885 3.767 1.00 94.25 105 ALA A O 1
ATOM 773 N N . LEU A 1 106 ? 0.816 4.012 5.791 1.00 94.56 106 LEU A N 1
ATOM 774 C CA . LEU A 1 106 ? 1.449 2.792 5.293 1.00 94.56 106 LEU A CA 1
ATOM 775 C C . LEU A 1 106 ? 0.460 1.946 4.479 1.00 94.56 106 LEU A C 1
ATOM 777 O O . LEU A 1 106 ? 0.814 1.484 3.398 1.00 94.56 106 LEU A O 1
ATOM 781 N N . GLY A 1 107 ? -0.784 1.815 4.946 1.00 94.50 107 GLY A N 1
ATOM 782 C CA . GLY A 1 107 ? -1.878 1.179 4.211 1.00 94.50 107 GLY A CA 1
ATOM 783 C C . GLY A 1 107 ? -2.143 1.832 2.852 1.00 94.50 107 GLY A C 1
ATOM 784 O O . GLY A 1 107 ? -2.240 1.124 1.855 1.00 94.50 107 GLY A O 1
ATOM 785 N N . ARG A 1 108 ? -2.150 3.172 2.773 1.00 95.00 108 ARG A N 1
ATOM 786 C CA . ARG A 1 108 ? -2.295 3.899 1.494 1.00 95.00 108 ARG A CA 1
ATOM 787 C C . ARG A 1 108 ? -1.154 3.624 0.518 1.00 95.00 108 ARG A C 1
ATOM 789 O O . ARG A 1 108 ? -1.399 3.439 -0.671 1.00 95.00 108 ARG A O 1
ATOM 796 N N . VAL A 1 109 ? 0.089 3.584 1.001 1.00 95.62 109 VAL A N 1
ATOM 797 C CA . VAL A 1 109 ? 1.242 3.261 0.142 1.00 95.62 109 VAL A CA 1
ATOM 798 C C . VAL A 1 109 ? 1.141 1.821 -0.372 1.00 95.62 109 VAL A C 1
ATOM 800 O O . VAL A 1 109 ? 1.409 1.568 -1.545 1.00 95.62 109 VAL A O 1
ATOM 803 N N . LEU A 1 110 ? 0.706 0.879 0.472 1.00 94.69 110 LEU A N 1
ATOM 804 C CA . LEU A 1 110 ? 0.469 -0.510 0.069 1.00 94.69 110 LEU A CA 1
ATOM 805 C C . LEU A 1 110 ? -0.655 -0.638 -0.968 1.00 94.69 110 LEU A C 1
ATOM 807 O O . LEU A 1 110 ? -0.470 -1.340 -1.961 1.00 94.69 110 LEU A O 1
ATOM 811 N N . ALA A 1 111 ? -1.773 0.065 -0.774 1.00 94.94 111 ALA A N 1
ATOM 812 C CA . ALA A 1 111 ? -2.879 0.093 -1.730 1.00 94.94 111 ALA A CA 1
ATOM 813 C C . ALA A 1 111 ? -2.423 0.625 -3.092 1.00 94.94 111 ALA A C 1
ATOM 815 O O . ALA A 1 111 ? -2.646 -0.024 -4.109 1.00 94.94 111 ALA A O 1
ATOM 816 N N . ARG A 1 112 ? -1.649 1.716 -3.109 1.00 95.06 112 ARG A N 1
ATOM 817 C CA . ARG A 1 112 ? -1.067 2.257 -4.343 1.00 95.06 112 ARG A CA 1
ATOM 818 C C . ARG A 1 112 ? -0.179 1.244 -5.075 1.00 95.06 112 ARG A C 1
ATOM 820 O O . ARG A 1 112 ? -0.293 1.093 -6.286 1.00 95.06 112 ARG A O 1
ATOM 827 N N . ILE A 1 113 ? 0.697 0.531 -4.357 1.00 94.44 113 ILE A N 1
ATOM 828 C CA . ILE A 1 113 ? 1.554 -0.513 -4.955 1.00 94.44 113 ILE A CA 1
ATOM 829 C C . ILE A 1 113 ? 0.710 -1.619 -5.596 1.00 94.44 113 ILE A C 1
ATOM 831 O O . ILE A 1 113 ? 1.098 -2.156 -6.638 1.00 94.44 113 ILE A O 1
ATOM 835 N N . LYS A 1 114 ? -0.410 -1.975 -4.960 1.00 93.50 114 LYS A N 1
ATOM 836 C CA . LYS A 1 114 ? -1.326 -3.009 -5.436 1.00 93.50 114 LYS A CA 1
ATOM 837 C C . LYS A 1 114 ? -2.121 -2.545 -6.661 1.00 93.50 114 LYS A C 1
ATOM 839 O O . LYS A 1 114 ? -2.154 -3.276 -7.642 1.00 93.50 114 LYS A O 1
ATOM 844 N N . GLU A 1 115 ? -2.692 -1.343 -6.628 1.00 93.38 115 GLU A N 1
ATOM 845 C CA . GLU A 1 115 ? -3.481 -0.751 -7.722 1.00 93.38 115 GLU A CA 1
ATOM 846 C C . GLU A 1 115 ? -2.651 -0.501 -8.988 1.00 93.38 115 GLU A C 1
ATOM 848 O O . GLU A 1 115 ? -3.087 -0.809 -10.093 1.00 93.38 115 GLU A O 1
ATOM 853 N N . GLU A 1 116 ? -1.434 0.029 -8.838 1.00 92.69 116 GLU A N 1
ATOM 854 C CA . GLU A 1 116 ? -0.524 0.291 -9.961 1.00 92.69 116 GLU A CA 1
ATOM 855 C C . GLU A 1 116 ? 0.261 -0.967 -10.403 1.00 92.69 116 GLU A C 1
ATOM 857 O O . GLU A 1 116 ? 1.078 -0.904 -11.328 1.00 92.69 116 GLU A O 1
ATOM 862 N N . GLU A 1 117 ? 0.046 -2.105 -9.729 1.00 92.75 117 GLU A N 1
ATOM 863 C CA . GLU A 1 117 ? 0.760 -3.374 -9.920 1.00 92.75 117 GLU A CA 1
ATOM 864 C C . GLU A 1 117 ? 2.288 -3.200 -9.996 1.00 92.75 117 GLU A C 1
ATOM 866 O O . GLU A 1 117 ? 2.990 -3.851 -10.780 1.00 92.75 117 GLU A O 1
ATOM 871 N N . LEU A 1 118 ? 2.844 -2.306 -9.170 1.00 92.38 118 LEU A N 1
ATOM 872 C CA . LEU A 1 118 ? 4.272 -1.962 -9.213 1.00 92.38 118 LEU A CA 1
ATOM 873 C C . LEU A 1 118 ? 5.164 -3.178 -8.921 1.00 92.38 118 LEU A C 1
ATOM 875 O O . LEU A 1 118 ? 6.286 -3.271 -9.422 1.00 92.38 118 LEU A O 1
ATOM 879 N N . TYR A 1 119 ? 4.650 -4.143 -8.157 1.00 92.75 119 TYR A N 1
ATOM 880 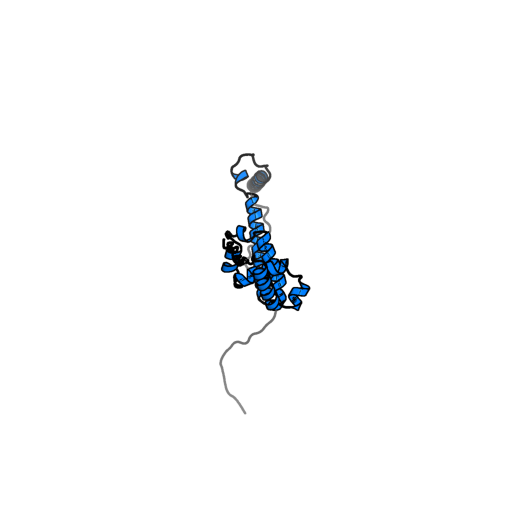C CA . TYR A 1 119 ? 5.323 -5.408 -7.864 1.00 92.75 119 TYR A CA 1
ATOM 881 C C . TYR A 1 119 ? 5.569 -6.262 -9.122 1.00 92.75 119 TYR A C 1
ATOM 883 O O . TYR A 1 119 ? 6.593 -6.946 -9.206 1.00 92.75 119 TYR A O 1
ATOM 891 N N . ALA A 1 120 ? 4.700 -6.186 -10.136 1.00 91.75 120 ALA A N 1
ATOM 892 C CA . ALA A 1 120 ? 4.860 -6.946 -11.375 1.00 91.75 120 ALA A CA 1
ATOM 893 C C . ALA A 1 120 ? 6.093 -6.480 -12.165 1.00 91.75 120 ALA A C 1
ATOM 895 O O . ALA A 1 120 ? 6.792 -7.294 -12.770 1.00 91.75 120 ALA A O 1
ATOM 896 N N . ALA A 1 121 ? 6.437 -5.188 -12.086 1.00 89.19 121 ALA A N 1
ATOM 897 C CA . ALA A 1 121 ? 7.610 -4.626 -12.760 1.00 89.19 121 ALA A CA 1
ATOM 898 C C . ALA A 1 121 ? 8.942 -5.191 -12.229 1.00 89.19 121 ALA A C 1
ATOM 900 O O . ALA A 1 121 ? 9.930 -5.231 -12.960 1.00 89.19 121 ALA A O 1
ATOM 901 N N . LYS A 1 122 ? 8.969 -5.664 -10.975 1.00 87.19 122 LYS A N 1
ATOM 902 C CA . LYS A 1 122 ? 10.126 -6.340 -10.362 1.00 87.19 122 LYS A CA 1
ATOM 903 C C . LYS A 1 122 ? 10.084 -7.870 -10.533 1.00 87.19 122 LYS A C 1
ATOM 905 O O . LYS A 1 122 ? 11.029 -8.552 -10.144 1.00 87.19 122 LYS A O 1
ATOM 910 N N . GLY A 1 123 ? 9.028 -8.407 -11.152 1.00 88.31 123 GLY A N 1
ATOM 911 C CA . GLY A 1 123 ? 8.878 -9.833 -11.454 1.00 88.31 123 GLY A CA 1
ATOM 912 C C . GLY A 1 123 ? 8.172 -10.651 -10.370 1.00 88.31 123 GLY A C 1
ATOM 913 O O . GLY A 1 123 ? 8.298 -11.874 -10.359 1.00 88.31 123 GLY A O 1
ATOM 914 N N . PHE A 1 124 ? 7.442 -10.014 -9.450 1.00 92.19 124 PHE A N 1
ATOM 915 C CA . PHE A 1 124 ? 6.603 -10.741 -8.496 1.00 92.19 124 PHE A CA 1
ATOM 916 C C . PHE A 1 124 ? 5.294 -11.180 -9.158 1.00 92.19 124 PHE A C 1
ATOM 918 O O . PHE A 1 124 ? 4.634 -10.380 -9.816 1.00 92.19 124 PHE A O 1
ATOM 925 N N . GLY A 1 125 ? 4.906 -12.443 -8.956 1.00 90.38 125 GLY A N 1
ATOM 926 C CA . GLY A 1 125 ? 3.665 -12.997 -9.514 1.00 90.38 125 GLY A CA 1
ATOM 927 C C . GLY A 1 125 ? 2.393 -12.572 -8.774 1.00 90.38 125 GLY A C 1
ATOM 928 O O . GLY A 1 125 ? 1.306 -12.654 -9.334 1.00 90.38 125 GLY A O 1
ATOM 929 N N . SER A 1 126 ? 2.510 -12.111 -7.527 1.00 93.56 126 SER A N 1
ATOM 930 C CA . SER A 1 126 ? 1.388 -11.609 -6.732 1.00 93.56 126 SER A CA 1
ATOM 931 C C . SER A 1 126 ? 1.854 -10.562 -5.721 1.00 93.56 126 SER A C 1
ATOM 933 O O . SER A 1 126 ? 3.023 -10.539 -5.320 1.00 93.56 126 SER A O 1
ATOM 935 N N . PHE A 1 127 ? 0.923 -9.716 -5.275 1.00 92.50 127 PHE A N 1
ATOM 936 C CA . PHE A 1 127 ? 1.177 -8.748 -4.208 1.00 92.50 127 PHE A CA 1
ATOM 937 C C . PHE A 1 127 ? 1.603 -9.434 -2.900 1.00 92.50 127 PHE A C 1
ATOM 939 O O . PHE A 1 127 ? 2.512 -8.967 -2.222 1.00 92.50 127 PHE A O 1
ATOM 946 N N . GLU A 1 128 ? 1.012 -10.586 -2.574 1.00 91.75 128 GLU A N 1
ATOM 947 C CA . GLU A 1 128 ? 1.355 -11.351 -1.368 1.00 91.75 128 GLU A CA 1
ATOM 948 C C . GLU A 1 128 ? 2.812 -11.827 -1.380 1.00 91.75 128 GLU A C 1
ATOM 950 O O . GLU A 1 128 ? 3.524 -11.659 -0.391 1.00 91.75 128 GLU A O 1
ATOM 955 N N . ALA A 1 129 ? 3.281 -12.349 -2.520 1.00 93.06 129 ALA A N 1
ATOM 956 C CA . ALA A 1 129 ? 4.665 -12.789 -2.678 1.00 93.06 129 ALA A CA 1
ATOM 957 C C . ALA A 1 129 ? 5.660 -11.622 -2.567 1.00 93.06 129 ALA A C 1
ATOM 959 O O . ALA A 1 129 ? 6.773 -11.793 -2.070 1.00 93.06 129 ALA A O 1
ATOM 960 N N . PHE A 1 130 ? 5.263 -10.430 -3.025 1.00 93.81 130 PHE A N 1
ATOM 961 C CA . PHE A 1 130 ? 6.044 -9.210 -2.838 1.00 93.81 130 PHE A CA 1
ATOM 962 C C . PHE A 1 130 ? 6.140 -8.832 -1.358 1.00 93.81 130 PHE A C 1
ATOM 964 O O . PHE A 1 130 ? 7.243 -8.619 -0.857 1.00 93.81 130 PHE A O 1
ATOM 971 N N . VAL A 1 131 ? 5.008 -8.793 -0.651 1.00 93.25 131 VAL A N 1
ATOM 972 C CA . VAL A 1 131 ? 4.962 -8.441 0.772 1.00 93.25 131 VAL A CA 1
ATOM 973 C C . VAL A 1 131 ? 5.832 -9.387 1.597 1.00 93.25 131 VAL A C 1
ATOM 975 O O . VAL A 1 131 ? 6.665 -8.913 2.356 1.00 93.25 131 VAL A O 1
ATOM 978 N N . GLU A 1 132 ? 5.693 -10.705 1.441 1.00 91.50 132 GLU A N 1
ATOM 979 C CA . GLU A 1 132 ? 6.450 -11.672 2.251 1.00 91.50 132 GLU A CA 1
ATOM 980 C C . GLU A 1 132 ? 7.965 -11.595 2.032 1.00 91.50 132 GLU A C 1
ATOM 982 O O . GLU A 1 132 ? 8.738 -11.852 2.954 1.00 91.50 132 GLU A O 1
ATOM 987 N N . ARG A 1 133 ? 8.399 -11.246 0.817 1.00 91.38 133 ARG A N 1
ATOM 988 C CA . ARG A 1 133 ? 9.819 -11.235 0.452 1.00 91.38 133 ARG A CA 1
ATOM 989 C C . ARG A 1 133 ? 10.498 -9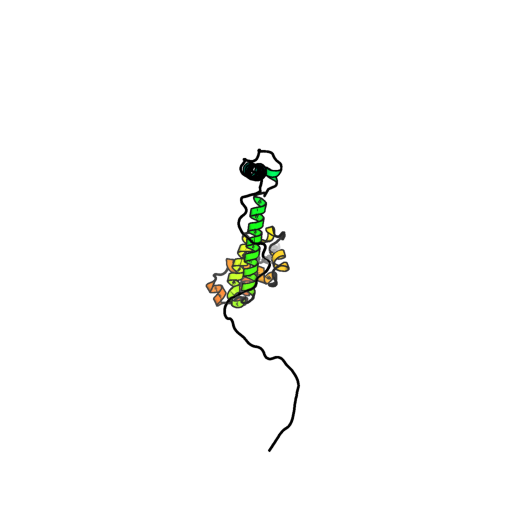.886 0.670 1.00 91.38 133 ARG A C 1
ATOM 991 O O . ARG A 1 133 ? 11.696 -9.855 0.936 1.00 91.38 133 ARG A O 1
ATOM 998 N N . GLU A 1 134 ? 9.774 -8.782 0.507 1.00 90.44 134 GLU A N 1
ATOM 999 C CA . GLU A 1 134 ? 10.343 -7.428 0.560 1.00 90.44 134 GLU A CA 1
ATOM 1000 C C . GLU A 1 134 ? 9.952 -6.655 1.827 1.00 90.44 134 GLU A C 1
ATOM 1002 O O . GLU A 1 134 ? 10.635 -5.685 2.173 1.00 90.44 134 GLU A O 1
ATOM 1007 N N . LEU A 1 135 ? 8.882 -7.055 2.526 1.00 88.19 135 LEU A N 1
ATOM 1008 C CA . LEU A 1 135 ? 8.365 -6.362 3.706 1.00 88.19 135 LEU A CA 1
ATOM 1009 C C . LEU A 1 135 ? 8.343 -7.271 4.948 1.00 88.19 135 LEU A C 1
ATOM 1011 O O . LEU A 1 135 ? 7.528 -8.180 5.060 1.00 88.19 135 LEU A O 1
ATOM 1015 N N . ASP A 1 136 ? 9.126 -6.931 5.980 1.00 85.75 136 ASP A N 1
ATOM 1016 C CA . ASP A 1 136 ? 9.067 -7.625 7.289 1.00 85.75 136 ASP A CA 1
ATOM 1017 C C . ASP A 1 136 ? 7.857 -7.201 8.151 1.00 85.75 136 ASP A C 1
ATOM 1019 O O . ASP A 1 136 ? 7.980 -6.961 9.352 1.00 85.75 136 ASP A O 1
ATOM 1023 N N . LEU A 1 137 ? 6.688 -6.999 7.547 1.00 83.94 137 LEU A N 1
ATOM 1024 C CA . LEU A 1 137 ? 5.451 -6.686 8.273 1.00 83.94 137 LEU A CA 1
ATOM 1025 C C . LEU A 1 137 ? 4.626 -7.946 8.543 1.00 83.94 137 LEU A C 1
ATOM 1027 O O . LEU A 1 137 ? 3.855 -7.967 9.501 1.00 83.94 137 LEU A O 1
ATOM 1031 N N . GLY A 1 138 ? 4.821 -8.990 7.731 1.00 89.12 138 GLY A N 1
ATOM 1032 C CA . GLY A 1 138 ? 3.975 -10.177 7.674 1.00 89.12 138 GLY A CA 1
ATOM 1033 C C . GLY A 1 138 ? 2.862 -10.038 6.629 1.00 89.12 138 GLY A C 1
ATOM 1034 O O . GLY A 1 138 ? 2.415 -8.935 6.305 1.00 89.12 138 GLY A O 1
ATOM 1035 N N . ARG A 1 139 ? 2.409 -11.173 6.085 1.00 90.44 139 ARG A N 1
ATOM 1036 C CA . ARG A 1 139 ? 1.370 -11.219 5.043 1.00 90.44 139 ARG A CA 1
ATOM 1037 C C . ARG A 1 139 ? 0.027 -10.682 5.539 1.00 90.44 139 ARG A C 1
ATOM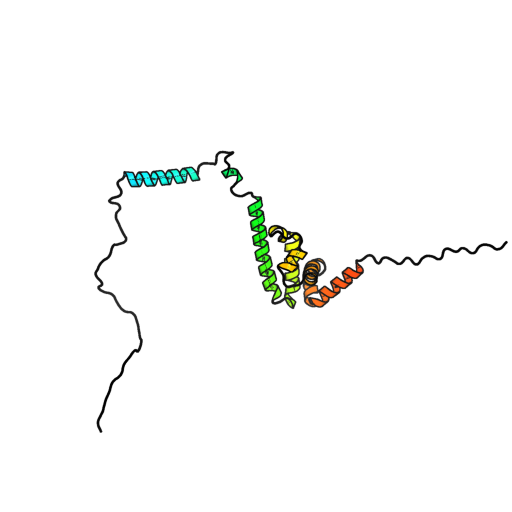 1039 O O . ARG A 1 139 ? -0.502 -9.734 4.968 1.00 90.44 139 ARG A O 1
ATOM 1046 N N . ASN A 1 140 ? -0.498 -11.249 6.626 1.00 91.06 140 ASN A N 1
ATOM 1047 C CA . ASN A 1 140 ? -1.846 -10.939 7.122 1.00 91.06 140 ASN A CA 1
ATOM 1048 C C . ASN A 1 140 ? -2.002 -9.472 7.536 1.00 91.06 140 ASN A C 1
ATOM 1050 O O . ASN A 1 140 ? -2.993 -8.829 7.212 1.00 91.06 140 ASN A O 1
ATOM 1054 N N . THR A 1 141 ? -1.004 -8.933 8.227 1.00 90.75 141 THR A N 1
ATOM 1055 C CA . THR A 1 141 ? -0.956 -7.531 8.659 1.00 90.75 141 THR A CA 1
ATOM 1056 C C . THR A 1 141 ? -0.910 -6.584 7.468 1.00 90.75 141 THR A C 1
ATOM 1058 O O . THR A 1 141 ? -1.662 -5.620 7.440 1.00 90.75 141 THR A O 1
ATOM 1061 N N . SER A 1 142 ? -0.085 -6.859 6.459 1.00 92.44 142 SER A N 1
ATOM 1062 C CA . SER A 1 142 ? 0.018 -5.991 5.280 1.00 92.44 142 SER A CA 1
ATOM 1063 C C . SER A 1 142 ? -1.265 -5.992 4.449 1.00 92.44 142 SER A C 1
ATOM 1065 O O . SER A 1 142 ? -1.696 -4.933 4.002 1.00 92.44 142 SER A O 1
ATOM 1067 N N . LEU A 1 143 ? -1.906 -7.155 4.289 1.00 92.31 143 LEU A N 1
ATOM 1068 C CA . LEU A 1 143 ? -3.206 -7.263 3.620 1.00 92.31 143 LEU A CA 1
ATOM 1069 C C . LEU A 1 143 ? -4.311 -6.551 4.410 1.00 92.31 143 LEU A C 1
ATOM 1071 O O . LEU A 1 143 ? -5.123 -5.834 3.830 1.00 92.31 143 LEU A O 1
ATOM 1075 N N . ALA A 1 144 ? -4.314 -6.685 5.739 1.00 92.62 144 ALA A N 1
ATOM 1076 C CA . ALA A 1 144 ? -5.256 -5.967 6.591 1.00 92.62 144 ALA A CA 1
ATOM 1077 C C . ALA A 1 144 ? -5.053 -4.445 6.510 1.00 92.62 144 ALA A C 1
ATOM 1079 O O . ALA A 1 144 ? -6.026 -3.704 6.430 1.00 92.62 144 ALA A O 1
ATOM 1080 N N . LEU A 1 145 ? -3.806 -3.964 6.492 1.00 92.81 145 LEU A N 1
ATOM 1081 C CA . LEU A 1 145 ? -3.492 -2.533 6.402 1.00 92.81 145 LEU A CA 1
ATOM 1082 C C . LEU A 1 145 ? -3.847 -1.933 5.041 1.00 92.81 145 LEU A C 1
ATOM 1084 O O . LEU A 1 145 ? -4.362 -0.818 4.991 1.00 92.81 145 LEU A O 1
ATOM 1088 N N . GLU A 1 146 ? -3.606 -2.663 3.953 1.00 94.44 146 GLU A N 1
ATOM 1089 C CA . GLU A 1 146 ? -4.060 -2.261 2.620 1.00 94.44 146 GLU A CA 1
ATOM 1090 C C . GLU A 1 146 ? -5.586 -2.140 2.591 1.00 94.44 146 GLU A C 1
ATOM 1092 O O . GLU A 1 146 ? -6.120 -1.100 2.222 1.00 94.44 146 GLU A O 1
ATOM 1097 N N . ARG A 1 147 ? -6.315 -3.135 3.098 1.00 92.19 147 ARG A N 1
ATOM 1098 C CA . ARG A 1 147 ? -7.780 -3.078 3.115 1.00 92.19 147 ARG A CA 1
ATOM 1099 C C . ARG A 1 147 ? -8.345 -2.032 4.075 1.00 92.19 147 ARG A C 1
ATOM 1101 O O . ARG A 1 147 ? -9.391 -1.445 3.795 1.00 92.19 147 ARG A O 1
ATOM 1108 N N . ALA A 1 148 ? -7.653 -1.757 5.180 1.00 92.69 148 ALA A N 1
ATOM 1109 C CA . ALA A 1 148 ? -8.056 -0.745 6.151 1.00 92.69 148 ALA A CA 1
ATOM 1110 C C . ALA A 1 148 ? -8.255 0.630 5.505 1.00 92.69 148 ALA A C 1
ATOM 1112 O O . ALA A 1 148 ? -9.175 1.345 5.897 1.00 92.69 148 ALA A O 1
ATOM 1113 N N . CYS A 1 149 ? -7.448 0.983 4.498 1.00 92.56 149 CYS A N 1
ATOM 1114 C CA . CYS A 1 149 ? -7.561 2.283 3.839 1.00 92.56 149 CYS A CA 1
ATOM 1115 C C . CYS A 1 149 ? -8.784 2.409 2.912 1.00 92.56 149 CYS A C 1
ATOM 1117 O O . CYS A 1 149 ? -9.201 3.527 2.617 1.00 92.56 149 CYS A O 1
ATOM 1119 N N . HIS A 1 150 ? -9.391 1.287 2.510 1.00 91.75 150 HIS A N 1
ATOM 1120 C CA . HIS A 1 150 ? -10.623 1.266 1.717 1.00 91.75 150 HIS A CA 1
ATOM 1121 C C . HIS A 1 150 ? -11.892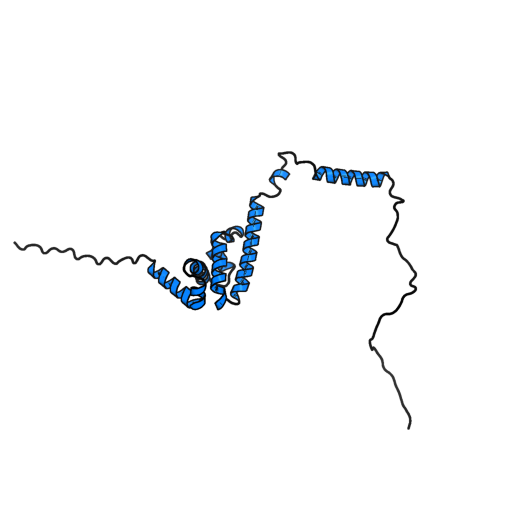 1.221 2.581 1.00 91.75 150 HIS A C 1
ATOM 1123 O O . HIS A 1 150 ? -12.951 1.651 2.133 1.00 91.75 150 HIS A O 1
ATOM 1129 N N . VAL A 1 151 ? -11.803 0.693 3.807 1.00 93.06 151 VAL A N 1
ATOM 1130 C CA . VAL A 1 151 ? -12.961 0.511 4.705 1.00 93.06 151 VAL A CA 1
ATOM 1131 C C . VAL A 1 151 ? -13.106 1.662 5.701 1.00 93.06 151 VAL A C 1
ATOM 1133 O O . VAL A 1 151 ? -14.223 2.069 6.017 1.00 93.06 151 VAL A O 1
ATOM 1136 N N . PHE A 1 152 ? -11.992 2.196 6.204 1.00 93.88 152 PHE A N 1
ATOM 1137 C CA . PHE A 1 152 ? -11.993 3.207 7.258 1.00 93.88 152 PHE A CA 1
ATOM 1138 C C . PHE A 1 152 ? -11.537 4.567 6.740 1.00 93.88 152 PHE A C 1
ATOM 1140 O O . PHE A 1 152 ? -10.653 4.679 5.895 1.00 93.88 152 PHE A O 1
ATOM 1147 N N . GLN A 1 153 ? -12.104 5.622 7.322 1.00 94.12 153 GLN A N 1
ATOM 1148 C CA . GLN A 1 153 ? -11.570 6.972 7.179 1.00 94.12 153 GLN A CA 1
ATOM 1149 C C . GLN A 1 153 ? -10.323 7.143 8.054 1.00 94.12 153 GLN A C 1
ATOM 1151 O O . GLN A 1 153 ? -10.221 6.552 9.130 1.00 94.12 153 GLN A O 1
ATOM 1156 N N . GLU A 1 154 ? -9.401 7.995 7.609 1.00 92.88 154 GLU A N 1
ATOM 1157 C CA . GLU A 1 154 ? -8.109 8.232 8.265 1.00 92.88 154 GLU A CA 1
ATOM 1158 C C . GLU A 1 154 ? -8.261 8.676 9.725 1.00 92.88 154 GLU A C 1
ATOM 1160 O O . GLU A 1 154 ? -7.669 8.079 10.624 1.00 92.88 154 GLU A O 1
ATOM 1165 N N . GLU A 1 155 ? -9.115 9.669 9.979 1.00 92.50 155 GLU A N 1
ATOM 1166 C CA . GLU A 1 155 ? -9.340 10.218 11.321 1.00 92.50 155 GLU A CA 1
ATOM 1167 C C . GLU A 1 155 ? -9.912 9.173 12.287 1.00 92.50 155 GLU A C 1
ATOM 1169 O O . GLU A 1 155 ? -9.481 9.066 13.439 1.00 92.50 155 GLU A O 1
ATOM 1174 N N . ALA A 1 156 ? -10.858 8.362 11.805 1.00 92.25 156 ALA A N 1
ATOM 1175 C CA . ALA A 1 156 ? -11.458 7.291 12.588 1.00 92.25 156 ALA A CA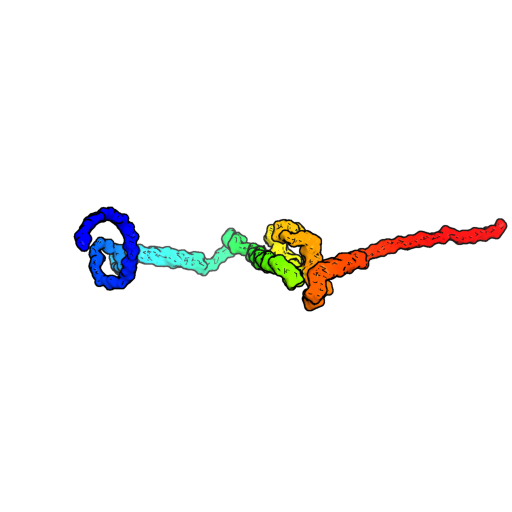 1
ATOM 1176 C C . ALA A 1 156 ? -10.422 6.207 12.904 1.00 92.25 156 ALA A C 1
ATOM 1178 O O . ALA A 1 156 ? -10.272 5.816 14.062 1.00 92.25 156 ALA A O 1
ATOM 1179 N N . ALA A 1 157 ? -9.663 5.764 11.900 1.00 92.56 157 ALA A N 1
ATOM 1180 C CA . ALA A 1 157 ? -8.636 4.749 12.080 1.00 92.56 157 ALA A CA 1
ATOM 1181 C C . ALA A 1 157 ? -7.597 5.191 13.123 1.00 92.56 157 ALA A C 1
ATOM 1183 O O . ALA A 1 157 ? -7.301 4.441 14.054 1.00 92.56 157 ALA A O 1
ATOM 1184 N N . LEU A 1 158 ? -7.093 6.425 13.022 1.00 92.19 158 LEU A N 1
ATOM 1185 C CA . LEU A 1 158 ? -6.103 6.962 13.959 1.00 92.19 158 LEU A CA 1
ATOM 1186 C C . LEU A 1 158 ? -6.639 7.069 15.392 1.00 92.19 158 LEU A C 1
ATOM 1188 O O . LEU A 1 158 ? -5.893 6.812 16.336 1.00 92.19 158 LEU A O 1
ATOM 1192 N N . LYS A 1 159 ? -7.925 7.394 15.568 1.00 93.12 159 LYS A N 1
ATOM 1193 C CA . LYS A 1 159 ? -8.559 7.496 16.890 1.00 93.12 159 LYS A CA 1
ATOM 1194 C C . LYS A 1 159 ? -8.662 6.148 17.611 1.00 93.12 159 LYS A C 1
ATOM 1196 O O . LYS A 1 159 ? -8.441 6.094 18.817 1.00 93.12 159 LYS A O 1
ATOM 1201 N N . TYR A 1 160 ? -9.019 5.080 16.896 1.00 91.69 160 TYR A N 1
ATOM 1202 C CA . TYR A 1 160 ? -9.176 3.740 17.483 1.00 91.69 160 TYR A CA 1
ATOM 1203 C C . TYR A 1 160 ? -7.860 2.948 17.536 1.00 91.69 160 TYR A C 1
ATOM 1205 O O . TYR A 1 160 ? -7.710 2.050 18.364 1.00 91.69 160 TYR A O 1
ATOM 1213 N N . GLY A 1 161 ? -6.891 3.304 16.691 1.00 91.62 161 GLY A N 1
ATOM 1214 C CA . GLY A 1 161 ? -5.572 2.688 16.639 1.00 91.62 161 GLY A CA 1
ATOM 1215 C C . GLY A 1 161 ? -5.525 1.387 15.831 1.00 91.62 161 GLY A C 1
ATOM 1216 O O . GLY A 1 161 ? -6.533 0.732 15.567 1.00 91.62 161 GLY A O 1
ATOM 1217 N N . MET A 1 162 ? -4.309 0.991 15.449 1.00 92.31 162 MET A N 1
ATOM 1218 C CA . MET A 1 162 ? -4.060 -0.099 14.495 1.00 92.31 162 MET A CA 1
ATOM 1219 C C . MET A 1 162 ? -4.698 -1.440 14.894 1.00 92.31 162 MET A C 1
ATOM 1221 O O . MET A 1 162 ? -5.323 -2.094 14.065 1.00 92.31 162 MET A O 1
ATOM 1225 N N . GLN A 1 163 ? -4.551 -1.861 16.154 1.00 93.25 163 GLN A N 1
ATOM 1226 C CA . GLN A 1 163 ? -5.029 -3.178 16.599 1.00 93.25 163 GLN A CA 1
ATOM 1227 C C . GLN A 1 163 ? -6.558 -3.280 16.564 1.00 93.25 163 GLN A C 1
ATOM 1229 O O . GLN A 1 163 ? -7.095 -4.300 16.142 1.00 93.25 163 GLN A O 1
ATOM 1234 N N . ALA A 1 164 ? -7.260 -2.208 16.945 1.00 93.31 164 ALA A N 1
ATOM 1235 C CA . ALA A 1 164 ? -8.718 -2.162 16.888 1.00 93.31 164 ALA A CA 1
ATOM 1236 C C . ALA A 1 164 ? -9.225 -2.215 15.441 1.00 93.31 164 ALA A C 1
ATOM 1238 O O . ALA A 1 164 ? -10.179 -2.931 15.152 1.00 93.31 164 ALA A O 1
ATOM 1239 N N . VAL A 1 165 ? -8.552 -1.511 14.525 1.00 93.00 165 VAL A N 1
ATOM 1240 C CA . VAL A 1 165 ? -8.884 -1.524 13.093 1.00 93.00 165 VAL A CA 1
ATOM 1241 C C . VAL A 1 165 ? -8.682 -2.916 12.488 1.00 93.00 165 VAL A C 1
ATOM 1243 O O . VAL A 1 165 ? -9.562 -3.408 11.788 1.00 93.00 165 VAL A O 1
ATOM 1246 N N . ILE A 1 166 ? -7.565 -3.586 12.789 1.00 92.62 166 ILE A N 1
ATOM 1247 C CA . ILE A 1 166 ? -7.301 -4.949 12.296 1.00 92.62 166 ILE A CA 1
ATOM 1248 C C . ILE A 1 166 ? -8.335 -5.940 12.847 1.00 92.62 166 ILE A C 1
ATOM 1250 O O . ILE A 1 166 ? -8.861 -6.756 12.093 1.00 92.62 166 ILE A O 1
ATOM 1254 N N . ALA A 1 167 ? -8.671 -5.852 14.137 1.00 93.75 167 ALA A N 1
ATOM 1255 C CA . ALA A 1 167 ? -9.700 -6.699 14.736 1.00 93.75 167 ALA A CA 1
ATOM 1256 C C . ALA A 1 167 ? -11.084 -6.456 14.108 1.00 93.75 167 ALA A C 1
ATOM 1258 O O . ALA A 1 167 ? -11.797 -7.411 13.813 1.00 93.75 167 ALA A O 1
ATOM 1259 N N . ALA A 1 168 ? -11.443 -5.194 13.851 1.00 93.50 168 ALA A N 1
ATOM 1260 C CA . ALA A 1 168 ? -12.692 -4.841 13.183 1.00 93.50 168 ALA A CA 1
ATOM 1261 C C . ALA A 1 168 ? -12.752 -5.359 11.737 1.00 93.50 168 ALA A C 1
ATOM 1263 O O . ALA A 1 168 ? -13.808 -5.779 11.279 1.00 93.50 168 ALA A O 1
ATOM 1264 N N . LEU A 1 169 ? -11.632 -5.377 11.011 1.00 92.75 169 LEU A N 1
ATOM 1265 C CA . LEU A 1 169 ? -11.588 -6.003 9.687 1.00 92.75 169 LEU A CA 1
ATOM 1266 C C . LEU A 1 169 ? -11.808 -7.512 9.761 1.00 92.75 169 LEU A C 1
ATOM 1268 O O . LEU A 1 169 ? -12.579 -8.043 8.970 1.00 92.75 169 LEU A O 1
ATOM 1272 N N . ALA A 1 170 ? -11.180 -8.191 10.722 1.00 90.94 170 ALA A N 1
ATOM 1273 C CA . ALA A 1 170 ? -11.351 -9.631 10.889 1.00 90.94 170 ALA A CA 1
ATOM 1274 C C . ALA A 1 170 ? -12.818 -10.005 11.173 1.00 90.94 170 ALA A C 1
ATOM 1276 O O . ALA A 1 170 ? -13.329 -10.964 10.598 1.00 90.94 170 ALA A O 1
ATOM 1277 N N . THR A 1 171 ? -13.521 -9.222 11.999 1.00 93.50 171 THR A N 1
ATOM 1278 C CA . THR A 1 171 ? -14.948 -9.454 12.273 1.00 93.50 171 THR A CA 1
ATOM 1279 C C . THR A 1 171 ? -15.835 -9.149 11.066 1.00 93.50 171 THR A C 1
ATOM 1281 O O . THR A 1 171 ? -16.799 -9.875 10.818 1.00 93.50 171 THR A O 1
ATOM 1284 N N . LEU A 1 172 ? -15.513 -8.115 10.282 1.00 90.38 172 LEU A N 1
ATOM 1285 C CA . LEU A 1 172 ? -16.209 -7.824 9.025 1.00 90.38 172 LEU A CA 1
ATOM 1286 C C . LEU A 1 172 ? -16.003 -8.934 7.985 1.00 90.38 172 LEU A C 1
ATOM 1288 O O . LEU A 1 172 ? -16.938 -9.266 7.260 1.00 90.38 172 LEU A O 1
ATOM 1292 N N . ASP A 1 173 ? -14.816 -9.536 7.937 1.00 87.75 173 ASP A N 1
ATOM 1293 C CA . ASP A 1 173 ? -14.502 -10.640 7.026 1.00 87.75 173 ASP A CA 1
ATOM 1294 C C . ASP A 1 173 ? -15.227 -11.930 7.382 1.00 87.75 173 ASP A C 1
ATOM 1296 O O . ASP A 1 173 ? -15.719 -12.631 6.497 1.00 87.75 173 ASP A O 1
ATOM 1300 N N . GLU A 1 174 ? -15.357 -12.221 8.672 1.00 87.38 174 GLU A N 1
ATOM 1301 C CA . GLU A 1 174 ? -16.181 -13.329 9.146 1.00 87.38 174 GLU A CA 1
ATOM 1302 C C . GLU A 1 174 ? -17.668 -13.097 8.834 1.00 87.38 174 GLU A C 1
ATOM 1304 O O . GLU A 1 174 ? -18.372 -14.016 8.417 1.00 87.38 174 GLU A O 1
ATOM 1309 N N . ALA A 1 175 ? -18.151 -11.858 8.972 1.00 83.44 175 ALA A N 1
ATOM 1310 C CA . ALA A 1 175 ? -19.534 -11.505 8.659 1.00 83.44 175 ALA A CA 1
ATOM 1311 C C . ALA A 1 175 ? -19.848 -11.534 7.152 1.00 83.44 175 ALA A C 1
ATOM 1313 O O . ALA A 1 175 ? -20.987 -11.810 6.774 1.00 83.44 175 ALA A O 1
ATOM 1314 N N . ALA A 1 176 ? -18.862 -11.245 6.298 1.00 79.88 176 ALA A N 1
ATOM 1315 C CA . ALA A 1 176 ? -19.011 -11.242 4.845 1.00 79.88 176 ALA A CA 1
ATOM 1316 C C . ALA A 1 176 ? -19.026 -12.652 4.233 1.00 79.88 176 ALA A C 1
ATOM 1318 O O . ALA A 1 176 ? -19.511 -12.824 3.111 1.00 79.88 176 ALA A O 1
ATOM 1319 N N . GLN A 1 177 ? -18.522 -13.668 4.943 1.00 74.31 177 GLN A N 1
ATOM 1320 C CA . GLN A 1 177 ? -18.670 -15.048 4.492 1.00 74.31 177 GLN A CA 1
ATOM 1321 C C . GLN A 1 177 ? -20.154 -15.429 4.534 1.00 74.31 177 GLN A C 1
ATOM 1323 O O . GLN A 1 177 ? -20.806 -15.232 5.566 1.00 74.31 177 GLN A O 1
ATOM 1328 N N . PRO A 1 178 ? -20.723 -15.970 3.437 1.00 65.88 178 PRO A N 1
ATOM 1329 C CA . PRO A 1 178 ? -22.098 -16.427 3.451 1.00 65.88 178 PRO A CA 1
ATOM 1330 C C . PRO A 1 178 ? -22.190 -17.491 4.534 1.00 65.88 178 PRO A C 1
ATOM 1332 O O . PRO A 1 178 ? -21.607 -18.568 4.404 1.00 65.88 178 PRO A O 1
ATOM 1335 N N . ARG A 1 179 ? -22.905 -17.181 5.620 1.00 63.38 179 ARG A N 1
ATOM 1336 C CA . ARG A 1 179 ? -23.300 -18.189 6.595 1.00 63.38 179 ARG A CA 1
ATOM 1337 C C . ARG A 1 179 ? -24.049 -19.225 5.783 1.00 63.38 179 ARG A C 1
ATOM 1339 O O . ARG A 1 179 ? -25.166 -18.962 5.340 1.00 63.38 179 ARG A O 1
ATOM 1346 N N . THR A 1 180 ? -23.407 -20.359 5.519 1.00 58.34 180 THR A N 1
ATOM 1347 C CA . THR A 1 180 ? -24.069 -21.534 4.978 1.00 58.34 180 THR A CA 1
ATOM 1348 C C . THR A 1 180 ? -25.100 -21.886 6.025 1.00 58.34 180 THR A C 1
ATOM 1350 O O . THR A 1 180 ? -24.786 -22.525 7.028 1.00 58.34 180 THR A O 1
ATOM 1353 N N . GLY A 1 181 ? -26.301 -21.338 5.857 1.00 57.72 181 GLY A N 1
ATOM 1354 C CA . GLY A 1 181 ? -27.427 -21.649 6.696 1.00 57.72 181 GLY A CA 1
ATOM 1355 C C . GLY A 1 181 ? -27.545 -23.154 6.644 1.00 57.72 181 GLY A C 1
ATOM 1356 O O . GLY A 1 181 ? -27.849 -23.726 5.596 1.00 57.72 181 GLY A O 1
ATOM 1357 N N . THR A 1 182 ? -27.265 -23.801 7.765 1.00 55.81 182 THR A N 1
ATOM 1358 C CA . THR A 1 182 ? -27.839 -25.091 8.090 1.00 55.81 182 THR A CA 1
ATOM 1359 C C . THR A 1 182 ? -29.343 -24.872 8.059 1.00 55.81 182 THR A C 1
ATOM 1361 O O . THR A 1 182 ? -29.975 -24.555 9.063 1.00 55.81 182 THR A O 1
ATOM 1364 N N . SER A 1 183 ? -29.917 -24.945 6.856 1.00 57.19 183 SER A N 1
ATOM 1365 C CA . SER A 1 183 ? -31.341 -25.146 6.685 1.00 57.19 183 SER A CA 1
ATOM 1366 C C . SER A 1 183 ? -31.640 -26.420 7.460 1.00 57.19 183 SER A C 1
ATOM 1368 O O . SER A 1 183 ? -31.191 -27.511 7.107 1.00 57.19 183 SER A O 1
ATOM 1370 N N . ALA A 1 184 ? -32.264 -26.250 8.623 1.00 64.19 184 ALA A N 1
ATOM 1371 C CA . ALA A 1 184 ? -32.725 -27.367 9.415 1.00 64.19 184 ALA A CA 1
ATOM 1372 C C . ALA A 1 184 ? -33.584 -28.236 8.483 1.00 64.19 184 ALA A C 1
ATOM 1374 O O . ALA A 1 184 ? -34.474 -27.687 7.821 1.00 64.19 184 ALA A O 1
ATOM 1375 N N . PRO A 1 185 ? -33.314 -29.547 8.361 1.00 61.47 185 PRO A N 1
ATOM 1376 C CA . PRO A 1 185 ? -34.125 -30.399 7.513 1.00 61.47 185 PRO A CA 1
ATOM 1377 C C . PRO A 1 185 ? -35.549 -30.361 8.064 1.00 61.47 185 PRO A C 1
ATOM 1379 O O . PRO A 1 185 ? -35.810 -30.817 9.177 1.00 61.47 185 PRO A O 1
ATOM 1382 N N . LEU A 1 186 ? -36.462 -29.753 7.304 1.00 67.31 186 LEU A N 1
ATOM 1383 C CA . LEU A 1 186 ? -37.884 -29.750 7.624 1.00 67.31 186 LEU A CA 1
ATOM 1384 C C . LEU A 1 186 ? -38.331 -31.216 7.764 1.00 67.31 186 LEU A C 1
ATOM 1386 O O . LEU A 1 186 ? -38.127 -31.992 6.824 1.00 67.31 186 LEU A O 1
ATOM 1390 N N . PRO A 1 187 ? -38.920 -31.632 8.900 1.00 68.94 187 PRO A N 1
ATOM 1391 C CA . PRO A 1 187 ? -39.378 -33.002 9.068 1.00 68.94 187 PRO A CA 1
ATOM 1392 C C . PRO A 1 187 ? -40.587 -33.255 8.158 1.00 68.94 187 PRO A C 1
ATOM 1394 O O . PRO A 1 187 ? -41.733 -32.971 8.500 1.00 68.94 187 PRO A O 1
ATOM 1397 N N . LEU A 1 188 ? -40.329 -33.805 6.971 1.00 68.00 188 LEU A N 1
ATOM 1398 C CA . LEU A 1 188 ? -41.353 -34.309 6.062 1.00 68.00 188 LEU A CA 1
ATOM 1399 C C . LEU A 1 188 ? -41.891 -35.647 6.588 1.00 68.00 188 LEU A C 1
ATOM 1401 O O . LEU A 1 188 ? -41.440 -36.724 6.198 1.00 68.00 188 LEU A O 1
ATOM 1405 N N . LYS A 1 189 ? -42.897 -35.586 7.461 1.00 67.94 189 LYS A N 1
ATOM 1406 C CA . LYS A 1 189 ? -43.816 -36.709 7.675 1.00 67.94 189 LYS A CA 1
ATOM 1407 C C . LYS A 1 189 ? -45.243 -36.186 7.880 1.00 67.94 189 LYS A C 1
ATOM 1409 O O . LYS A 1 189 ? -45.585 -35.788 8.991 1.00 67.94 189 LYS A O 1
ATOM 1414 N N . PRO A 1 190 ? -46.098 -36.178 6.843 1.00 69.25 190 PRO A N 1
ATOM 1415 C CA . PRO A 1 190 ? -47.523 -35.971 7.054 1.00 69.25 190 PRO A CA 1
ATOM 1416 C C . PRO A 1 190 ? -48.129 -37.204 7.757 1.00 69.25 190 PRO A C 1
ATOM 1418 O O . PRO A 1 190 ? -47.759 -38.338 7.429 1.00 69.25 190 PRO A O 1
ATOM 1421 N N . PRO A 1 191 ? -49.046 -37.022 8.726 1.00 66.12 191 PRO A N 1
ATOM 1422 C CA . PRO A 1 191 ? -49.701 -38.130 9.409 1.00 66.12 191 PRO A CA 1
ATOM 1423 C C . PRO A 1 191 ? -50.627 -38.868 8.434 1.00 66.12 191 PRO A C 1
ATOM 1425 O O . PRO A 1 191 ? -51.624 -38.325 7.956 1.00 66.12 191 PRO A O 1
ATOM 1428 N N . GLY A 1 192 ? -50.286 -40.121 8.127 1.00 64.50 192 GLY A N 1
ATOM 1429 C CA . GLY A 1 192 ? -51.138 -41.015 7.351 1.00 64.50 192 GLY A CA 1
ATOM 1430 C C . GLY A 1 192 ? -52.462 -41.254 8.077 1.00 64.50 192 GLY A C 1
ATOM 1431 O O . GLY A 1 192 ? -52.477 -41.698 9.227 1.00 64.50 192 GLY A O 1
ATOM 1432 N N . LYS A 1 193 ? -53.576 -40.946 7.404 1.00 62.41 193 LYS A N 1
ATOM 1433 C CA . LYS A 1 193 ? -54.931 -41.274 7.861 1.00 62.41 193 LYS A CA 1
ATOM 1434 C C . LYS A 1 193 ? -55.041 -42.787 8.061 1.00 62.41 193 LYS A C 1
ATOM 1436 O O . LYS A 1 193 ? -54.929 -43.543 7.101 1.00 62.41 193 LYS A O 1
ATOM 1441 N N . ARG A 1 194 ? -55.293 -43.207 9.303 1.00 58.28 194 ARG A N 1
ATOM 1442 C CA . ARG A 1 194 ? -55.821 -44.540 9.614 1.00 58.28 194 ARG A CA 1
ATOM 1443 C C . ARG A 1 194 ? -57.203 -44.661 8.973 1.00 58.28 194 ARG A C 1
ATOM 1445 O O . ARG A 1 194 ? -58.047 -43.789 9.188 1.00 58.28 194 ARG A O 1
ATOM 1452 N N . ARG A 1 195 ? -57.409 -45.711 8.189 1.00 62.25 195 ARG A N 1
ATOM 1453 C CA . ARG A 1 195 ? -58.716 -46.158 7.721 1.00 62.25 195 ARG A CA 1
ATOM 1454 C C . ARG A 1 195 ? -58.795 -47.661 7.901 1.00 62.25 195 ARG A C 1
ATOM 1456 O O . ARG A 1 195 ? -57.727 -48.297 7.756 1.00 62.25 195 ARG A O 1
#

Sequence (195 aa):
MTKKSARGSAKKKKPAAGGAKKRASKAATAKAGARGTAPWVARHAAKHAAEARQRNTAPIPPGSARATLRVPEKADLIKERIGALHTAMGEIRALRKNLTTGFFALGRVLARIKEEELYAAKGFGSFEAFVERELDLGRNTSLALERACHVFQEEAALKYGMQAVIAALATLDEAAQPRTGTSAPLPLKPPGKRR

Foldseek 3Di:
DDDDDDDDDDDDDDDDDDDDDDDDDDDDDDDDDPDDPDPVNVVVVVVVVVVVVVVVPDDDDPPDPCVVPDDDVVVVVLVVLLVLVVVLLVVLVVLVVVCFQSLLVNLVSLLVCQVVVSVVSVPDPHSQSCCVPSPPPDRLLNVLSVVLNVPDDSVVDNVCTSVSSSVVVVVVVVVPPPPPPPPPPDPPDDDDDDD

Secondary structure (DSSP, 8-state):
-----------------------------S----SSS-HHHHHHHHHHHHHHHHHHHSPPPTT-HHHHHS--HHHHHHHHHHHHHHHHHHHHHHHHHTHHHHHHHHHHHHHHHHHTTHHHHTT-SSHHHHHHHH-TT-HHHHHHHHHHHHHS-HHHHHHH-HHHHHHHHHHHHHHHS--------------PPP-

Radius of gyration: 39.22 Å; chains: 1; bounding box: 133×82×87 Å

pLDDT: mean 72.98, std 21.36, range [30.23, 95.62]